Protein AF-A0A1Q9BW61-F1 (afdb_monomer)

Foldseek 3Di:
DDDDPDDDPPDPDDDDDDDDDDDDDDDDDDDDDDPPPDDPPPPPVPPPPDQDADDLVVLVCCLVVVVLVVCPVVLVSNLVSLLQDDLVSLLVVLVSLLSVLSSLLSNCQVPVVCLLSSLLSLLSQVVHVSSLVSVVVDLVSLVSLQPGDLLSLLLSLQSDVSSLVSYDPVSNVCVVVHDPCSHNVNSVVVSVVVNVVVVVVVVVVVVVVVVVVVPVVDDPDDDPDDPLLVLQVQLLVLLLVCPDPVCLVVRVVVSLVSNLSSLVSCQPPQVSVVVCLVSLVSNLVSLLVSCQVPVVCLVSSLSSLLSCCVHPSVVVCLPDPPSLVSLQPHDLCSLLSSCVSDVSSLVSYDPSSNVVD

Solvent-accessible surface area (backbone atoms only — not comparable to full-atom values): 21020 Å² total; per-residue (Å²): 134,86,89,82,93,77,89,86,89,82,89,86,90,84,84,87,87,82,89,78,90,75,90,78,83,86,81,92,82,80,92,72,87,75,82,81,77,81,72,82,83,77,80,74,76,71,76,77,81,77,80,78,78,78,70,66,65,57,56,55,47,29,60,76,67,68,42,53,90,73,42,60,64,61,51,50,53,49,44,54,45,60,69,70,46,52,63,64,66,53,51,76,46,37,91,49,33,60,62,49,54,55,44,54,52,54,37,50,65,74,42,64,90,47,47,70,61,52,47,42,47,51,50,58,48,62,73,23,70,60,41,43,50,44,53,73,70,40,64,66,57,32,58,54,45,48,71,36,58,50,71,59,31,10,36,49,25,54,53,38,75,74,45,41,73,36,37,42,77,72,21,59,72,41,35,87,68,45,54,75,76,56,34,53,68,45,33,50,52,49,52,53,51,49,51,52,54,51,51,52,51,52,51,53,54,54,52,53,55,56,55,47,66,70,44,74,81,72,77,89,87,78,80,87,73,54,69,38,52,54,41,30,49,56,6,50,52,44,33,60,70,49,80,49,74,70,45,40,77,78,40,39,69,60,20,50,51,38,30,40,52,8,51,61,60,37,64,94,42,48,67,60,52,55,76,48,51,90,49,45,68,55,50,53,51,38,50,51,52,47,41,65,75,40,62,87,48,43,66,65,47,37,54,44,51,37,55,41,58,74,35,60,50,28,62,57,53,78,68,30,65,68,59,40,50,54,50,52,70,37,59,49,71,59,34,10,58,43,20,70,60,30,74,72,51,39,72,57,42,48,73,72,18,55,75,70,78

Structure (mmCIF, N/CA/C/O backbone):
data_AF-A0A1Q9BW61-F1
#
_entry.id   AF-A0A1Q9BW61-F1
#
loop_
_atom_site.group_PDB
_atom_site.id
_atom_site.type_symbol
_atom_site.label_atom_id
_atom_site.label_alt_id
_atom_site.label_comp_id
_atom_site.label_asym_id
_atom_site.label_entity_id
_atom_site.label_seq_id
_atom_site.pdbx_PDB_ins_code
_atom_site.Cartn_x
_atom_site.Cartn_y
_atom_site.Cartn_z
_atom_site.occupancy
_atom_site.B_iso_or_equiv
_atom_site.auth_seq_id
_atom_site.auth_comp_id
_atom_site.auth_asym_id
_atom_site.auth_atom_id
_atom_site.pdbx_PDB_model_num
ATOM 1 N N . MET A 1 1 ? -14.651 -49.375 -28.567 1.00 44.41 1 MET A N 1
ATOM 2 C CA . MET A 1 1 ? -13.250 -49.434 -29.024 1.00 44.41 1 MET A CA 1
ATOM 3 C C . MET A 1 1 ? -13.315 -49.267 -30.532 1.00 44.41 1 MET A C 1
ATOM 5 O O . MET A 1 1 ? -13.918 -50.118 -31.167 1.00 44.41 1 MET A O 1
ATOM 9 N N . ILE A 1 2 ? -12.755 -48.161 -31.037 1.00 39.97 2 ILE A N 1
ATOM 10 C CA . ILE A 1 2 ? -12.712 -47.724 -32.447 1.00 39.97 2 ILE A CA 1
ATOM 11 C C . ILE A 1 2 ? -14.030 -47.116 -32.981 1.00 39.97 2 ILE A C 1
ATOM 13 O O . ILE A 1 2 ? -15.114 -47.608 -32.700 1.00 39.97 2 ILE A O 1
ATOM 17 N N . GLU A 1 3 ? -13.851 -46.019 -33.726 1.00 39.88 3 GLU A N 1
ATOM 18 C CA . GLU A 1 3 ? -14.810 -45.169 -34.456 1.00 39.88 3 GLU A CA 1
ATOM 19 C C . GLU A 1 3 ? -15.604 -44.117 -33.668 1.00 39.88 3 GLU A C 1
ATOM 21 O O . GLU A 1 3 ? -16.659 -44.400 -33.120 1.00 39.88 3 GLU A O 1
ATOM 26 N N . LEU A 1 4 ? -15.095 -42.874 -33.660 1.00 31.83 4 LEU A N 1
ATOM 27 C CA . LEU A 1 4 ? -15.824 -41.651 -34.068 1.00 31.83 4 LEU A CA 1
ATOM 28 C C . LEU A 1 4 ? -14.947 -40.401 -33.836 1.00 31.83 4 LEU A C 1
ATOM 30 O O . LEU A 1 4 ? -15.239 -39.527 -33.026 1.00 31.83 4 LEU A O 1
ATOM 34 N N . ILE A 1 5 ? -13.838 -40.322 -34.578 1.00 42.28 5 ILE A N 1
ATOM 35 C CA . ILE A 1 5 ? -13.145 -39.060 -34.876 1.00 42.28 5 ILE A CA 1
ATOM 36 C C . ILE A 1 5 ? -13.564 -38.693 -36.298 1.00 42.28 5 ILE A C 1
ATOM 38 O O . ILE A 1 5 ? -12.943 -39.105 -37.270 1.00 42.28 5 ILE A O 1
ATOM 42 N N . SER A 1 6 ? -14.683 -37.988 -36.419 1.00 41.03 6 SER A N 1
ATOM 43 C CA . SER A 1 6 ? -15.097 -37.273 -37.627 1.00 41.03 6 SER A CA 1
ATOM 44 C C . SER A 1 6 ? -16.265 -36.366 -37.248 1.00 41.03 6 SER A C 1
ATOM 46 O O . SER A 1 6 ? -17.129 -36.792 -36.492 1.00 41.03 6 SER A O 1
ATOM 48 N N . LEU A 1 7 ? -16.284 -35.142 -37.782 1.00 32.34 7 LEU A N 1
ATOM 49 C CA . LEU A 1 7 ? -17.256 -34.056 -37.554 1.00 32.34 7 LEU A CA 1
ATOM 50 C C . LEU A 1 7 ? -16.996 -33.122 -36.363 1.00 32.34 7 LEU A C 1
ATOM 52 O O . LEU A 1 7 ? -17.711 -33.143 -35.366 1.00 32.34 7 LEU A O 1
ATOM 56 N N . ARG A 1 8 ? -16.069 -32.169 -36.548 1.00 33.69 8 ARG A N 1
ATOM 57 C CA . ARG A 1 8 ? -16.334 -30.741 -36.237 1.00 33.69 8 ARG A CA 1
ATOM 58 C C . ARG A 1 8 ? -15.327 -29.762 -36.859 1.00 33.69 8 ARG A C 1
ATOM 60 O O . ARG A 1 8 ? -14.987 -28.742 -36.276 1.00 33.69 8 ARG A O 1
ATOM 67 N N . ALA A 1 9 ? -14.905 -30.041 -38.092 1.00 37.44 9 ALA A N 1
ATOM 68 C CA . ALA A 1 9 ? -14.172 -29.105 -38.945 1.00 37.44 9 ALA A CA 1
ATOM 69 C C . ALA A 1 9 ? -15.069 -28.643 -40.108 1.00 37.44 9 ALA A C 1
ATOM 71 O O . ALA A 1 9 ? -14.796 -28.928 -41.268 1.00 37.44 9 ALA A O 1
ATOM 72 N N . THR A 1 10 ? -16.199 -27.995 -39.806 1.00 37.50 10 THR A N 1
ATOM 73 C CA . THR A 1 10 ? -17.062 -27.354 -40.820 1.00 37.50 10 THR A CA 1
ATOM 74 C C . THR A 1 10 ? -17.944 -26.284 -40.171 1.00 37.50 10 THR A C 1
ATOM 76 O O . THR A 1 10 ? -19.152 -26.452 -40.053 1.00 37.50 10 THR A O 1
ATOM 79 N N . LEU A 1 11 ? -17.350 -25.187 -39.690 1.00 34.03 11 LEU A N 1
ATOM 80 C CA . LEU A 1 11 ? -18.125 -23.981 -39.357 1.00 34.03 11 LEU A CA 1
ATOM 81 C C . LEU A 1 11 ? -17.281 -22.699 -39.409 1.00 34.03 11 LEU A C 1
ATOM 83 O O . LEU A 1 11 ? -17.314 -21.863 -38.517 1.00 34.03 11 LEU A O 1
ATOM 87 N N . LEU A 1 12 ? -16.513 -22.552 -40.490 1.00 33.84 12 LEU A N 1
ATOM 88 C CA . LEU A 1 12 ? -15.852 -21.307 -40.882 1.00 33.84 12 LEU A CA 1
ATOM 89 C C . LEU A 1 12 ? -15.923 -21.204 -42.408 1.00 33.84 12 LEU A C 1
ATOM 91 O O . LEU A 1 12 ? -15.107 -21.820 -43.088 1.00 33.84 12 LEU A O 1
ATOM 95 N N . ARG A 1 13 ? -16.942 -20.491 -42.916 1.00 36.22 13 ARG A N 1
ATOM 96 C CA . ARG A 1 13 ? -17.064 -19.849 -44.250 1.00 36.22 13 ARG A CA 1
ATOM 97 C C . ARG A 1 13 ? -18.527 -19.797 -44.698 1.00 36.22 13 ARG A C 1
ATOM 99 O O . ARG A 1 13 ? -18.923 -20.575 -45.551 1.00 36.22 13 ARG A O 1
ATOM 106 N N . VAL A 1 14 ? -19.302 -18.847 -44.183 1.00 33.69 14 VAL A N 1
ATOM 107 C CA . VAL A 1 14 ? -20.435 -18.240 -44.904 1.00 33.69 14 VAL A CA 1
ATOM 108 C C . VAL A 1 14 ? -20.603 -16.818 -44.350 1.00 33.69 14 VAL A C 1
ATOM 110 O O . VAL A 1 14 ? -20.510 -16.633 -43.144 1.00 33.69 14 VAL A O 1
ATOM 113 N N . GLN A 1 15 ? -20.844 -15.851 -45.243 1.00 33.88 15 GLN A N 1
ATOM 114 C CA . GLN A 1 15 ? -21.152 -14.426 -45.011 1.00 33.88 15 GLN A CA 1
ATOM 115 C C . GLN A 1 15 ? -19.977 -13.443 -44.844 1.00 33.88 15 GLN A C 1
ATOM 117 O O . GLN A 1 15 ? -19.849 -12.726 -43.859 1.00 33.88 15 GLN A O 1
ATOM 122 N N . LEU A 1 16 ? -19.210 -13.300 -45.929 1.00 37.22 16 LEU A N 1
ATOM 123 C CA . LEU A 1 16 ? -18.892 -11.970 -46.462 1.00 37.22 16 LEU A CA 1
ATOM 124 C C . LEU A 1 16 ? -20.041 -11.545 -47.386 1.00 37.22 16 LEU A C 1
ATOM 126 O O . LEU A 1 16 ? -20.460 -12.335 -48.231 1.00 37.22 16 LEU A O 1
ATOM 130 N N . GLY A 1 17 ? -20.522 -10.310 -47.245 1.00 32.19 17 GLY A N 1
ATOM 131 C CA . GLY A 1 17 ? -21.400 -9.693 -48.239 1.00 32.19 17 GLY A CA 1
ATOM 132 C C . GLY A 1 17 ? -22.402 -8.698 -47.667 1.00 32.19 17 GLY A C 1
ATOM 133 O O . GLY A 1 17 ? -23.576 -9.029 -47.541 1.00 32.19 17 GLY A O 1
ATOM 134 N N . ARG A 1 18 ? -21.967 -7.464 -47.389 1.00 38.56 18 ARG A N 1
ATOM 135 C CA . ARG A 1 18 ? -22.820 -6.283 -47.593 1.00 38.56 18 ARG A CA 1
ATOM 136 C C . ARG A 1 18 ? -21.986 -5.016 -47.745 1.00 38.56 18 ARG A C 1
ATOM 138 O O . ARG A 1 18 ? -21.588 -4.363 -46.790 1.00 38.56 18 ARG A O 1
ATOM 145 N N . GLN A 1 19 ? -21.733 -4.743 -49.014 1.00 36.75 19 GLN A N 1
ATOM 146 C CA . GLN A 1 19 ? -21.444 -3.454 -49.610 1.00 36.75 19 GLN A CA 1
ATOM 147 C C . GLN A 1 19 ? -22.640 -2.517 -49.365 1.00 36.75 19 GLN A C 1
ATOM 149 O O . GLN A 1 19 ? -23.777 -2.899 -49.645 1.00 36.75 19 GLN A O 1
ATOM 154 N N . VAL A 1 20 ? -22.391 -1.317 -48.842 1.00 51.31 20 VAL A N 1
ATOM 155 C CA . VAL A 1 20 ? -23.325 -0.189 -48.929 1.00 51.31 20 VAL A CA 1
ATOM 156 C C . VAL A 1 20 ? -22.512 1.038 -49.311 1.00 51.31 20 VAL A C 1
ATOM 158 O O . VAL A 1 20 ? -21.901 1.689 -48.469 1.00 51.31 20 VAL A O 1
ATOM 161 N N . ASP A 1 21 ? -22.515 1.315 -50.609 1.00 41.59 21 ASP A N 1
ATOM 162 C CA . ASP A 1 21 ? -22.329 2.654 -51.143 1.00 41.59 21 ASP A CA 1
ATOM 163 C C . ASP A 1 21 ? -23.568 3.490 -50.814 1.00 41.59 21 ASP A C 1
ATOM 165 O O . ASP A 1 21 ? -24.700 3.075 -51.073 1.00 41.59 21 ASP A O 1
ATOM 169 N N . SER A 1 22 ? -23.366 4.687 -50.269 1.00 47.25 22 SER A N 1
ATOM 170 C CA . SER A 1 22 ? -24.336 5.780 -50.353 1.00 47.25 22 SER A CA 1
ATOM 171 C C . SER A 1 22 ? -23.618 7.112 -50.181 1.00 47.25 22 SER A C 1
ATOM 173 O O . SER A 1 22 ? -23.390 7.615 -49.085 1.00 47.25 22 SER A O 1
ATOM 175 N N . THR A 1 23 ? -23.280 7.681 -51.331 1.00 44.16 23 THR A N 1
ATOM 176 C CA . THR A 1 23 ? -23.259 9.120 -51.577 1.00 44.16 23 THR A CA 1
ATOM 177 C C . THR A 1 23 ? -24.538 9.773 -51.045 1.00 44.16 23 THR A C 1
ATOM 179 O O . THR A 1 23 ? -25.621 9.300 -51.385 1.00 44.16 23 THR A O 1
ATOM 182 N N . ASN A 1 24 ? -24.436 10.879 -50.298 1.00 43.59 24 ASN A N 1
ATOM 183 C CA . ASN A 1 24 ? -25.178 12.107 -50.617 1.00 43.59 24 ASN A CA 1
ATOM 184 C C . ASN A 1 24 ? -24.894 13.285 -49.662 1.00 43.59 24 ASN A C 1
ATOM 186 O O . ASN A 1 24 ? -25.176 13.229 -48.473 1.00 43.59 24 ASN A O 1
ATOM 190 N N . ILE A 1 25 ? -24.427 14.369 -50.290 1.00 44.00 25 ILE A N 1
ATOM 191 C CA . ILE A 1 25 ? -24.993 15.730 -50.257 1.00 44.00 25 ILE A CA 1
ATOM 192 C C . ILE A 1 25 ? -24.944 16.494 -48.921 1.00 44.00 25 ILE A C 1
ATOM 194 O O . ILE A 1 25 ? -25.745 16.307 -48.011 1.00 44.00 25 ILE A O 1
ATOM 198 N N . CYS A 1 26 ? -24.050 17.487 -48.906 1.00 44.22 26 CYS A N 1
ATOM 199 C CA . CYS A 1 26 ? -24.068 18.648 -48.022 1.00 44.22 26 CYS A CA 1
ATOM 200 C C . CYS A 1 26 ? -25.339 19.497 -48.201 1.00 44.22 26 CYS A C 1
ATOM 202 O O . CYS A 1 26 ? -25.725 19.770 -49.339 1.00 44.22 26 CYS A O 1
ATOM 204 N N . PRO A 1 27 ? -25.843 20.111 -47.120 1.00 55.22 27 PRO A N 1
ATOM 205 C CA . PRO A 1 27 ? -26.459 21.421 -47.189 1.00 55.22 27 PRO A CA 1
ATOM 206 C C . PRO A 1 27 ? -25.540 22.462 -46.544 1.00 55.22 27 PRO A C 1
ATOM 208 O O . PRO A 1 27 ? -25.259 22.456 -45.347 1.00 55.22 27 PRO A O 1
ATOM 211 N N . VAL A 1 28 ? -25.094 23.384 -47.390 1.00 52.38 28 VAL A N 1
ATOM 212 C CA . VAL A 1 28 ? -24.642 24.723 -47.021 1.00 52.38 28 VAL A CA 1
ATOM 213 C C . VAL A 1 28 ? -25.808 25.429 -46.332 1.00 52.38 28 VAL A C 1
ATOM 215 O O . VAL A 1 28 ? -26.855 25.538 -46.952 1.00 52.38 28 VAL A O 1
ATOM 218 N N . HIS A 1 29 ? -25.641 25.916 -45.097 1.00 42.38 29 HIS A N 1
ATOM 219 C CA . HIS A 1 29 ? -26.203 27.198 -44.653 1.00 42.38 29 HIS A CA 1
ATOM 220 C C . HIS A 1 29 ? -25.736 27.609 -43.248 1.00 42.38 29 HIS A C 1
ATOM 222 O O . HIS A 1 29 ? -25.701 26.822 -42.309 1.00 42.38 29 HIS A O 1
ATOM 228 N N . SER A 1 30 ? -25.537 28.924 -43.135 1.00 48.12 30 SER A N 1
ATOM 229 C CA . SER A 1 30 ? -25.598 29.753 -41.929 1.00 48.12 30 SER A CA 1
ATOM 230 C C . SER A 1 30 ? -24.303 29.960 -41.143 1.00 48.12 30 SER A C 1
ATOM 232 O O . SER A 1 30 ? -24.086 29.422 -40.060 1.00 48.12 30 SER A O 1
ATOM 234 N N . ALA A 1 31 ? -23.513 30.904 -41.658 1.00 51.56 31 ALA A N 1
ATOM 235 C CA . ALA A 1 31 ? -22.551 31.686 -40.901 1.00 51.56 31 ALA A CA 1
ATOM 236 C C . ALA A 1 31 ? -23.209 32.314 -39.657 1.00 51.56 31 ALA A C 1
ATOM 238 O O . ALA A 1 31 ? -24.045 33.212 -39.760 1.00 51.56 31 ALA A O 1
ATOM 239 N N . ARG A 1 32 ? -22.800 31.861 -38.470 1.00 45.12 32 ARG A N 1
ATOM 240 C CA . ARG A 1 32 ? -22.874 32.653 -37.241 1.00 45.12 32 ARG A CA 1
ATOM 241 C C . ARG A 1 32 ? -21.450 32.974 -36.821 1.00 45.12 32 ARG A C 1
ATOM 243 O O . ARG A 1 32 ? -20.653 32.089 -36.540 1.00 45.12 32 ARG A O 1
ATOM 250 N N . SER A 1 33 ? -21.161 34.268 -36.845 1.00 50.53 33 SER A N 1
ATOM 251 C CA . SER A 1 33 ? -19.950 34.900 -36.342 1.00 50.53 33 SER A CA 1
ATOM 252 C C . SER A 1 33 ? -19.773 34.576 -34.856 1.00 50.53 33 SER A C 1
ATOM 254 O O . SER A 1 33 ? -20.336 35.259 -34.002 1.00 50.53 33 SER A O 1
ATOM 256 N N . CYS A 1 34 ? -19.002 33.537 -34.543 1.00 42.31 34 CYS A N 1
ATOM 257 C CA . CYS A 1 34 ? -18.442 33.343 -33.212 1.00 42.31 34 CYS A CA 1
ATOM 258 C C . CYS A 1 34 ? -17.259 34.301 -33.065 1.00 42.31 34 CYS A C 1
ATOM 260 O O . CYS A 1 34 ? -16.249 34.166 -33.750 1.00 42.31 34 CYS A O 1
ATOM 262 N N . GLN A 1 35 ? -17.415 35.299 -32.198 1.00 45.72 35 GLN A N 1
ATOM 263 C CA . GLN A 1 35 ? -16.318 36.147 -31.754 1.00 45.72 35 GLN A CA 1
ATOM 264 C C . GLN A 1 35 ? -15.277 35.262 -31.064 1.00 45.72 35 GLN A C 1
ATOM 266 O O . GLN A 1 35 ? -15.552 34.654 -30.031 1.00 45.72 35 GLN A O 1
ATOM 271 N N . CYS A 1 36 ? -14.095 35.167 -31.670 1.00 39.91 36 CYS A N 1
ATOM 272 C CA . CYS A 1 36 ? -12.925 34.545 -31.076 1.00 39.91 36 CYS A CA 1
ATOM 273 C C . CYS A 1 36 ? -12.515 35.382 -29.862 1.00 39.91 36 CYS A C 1
ATOM 275 O O . CYS A 1 36 ? -11.941 36.459 -30.009 1.00 39.91 36 CYS A O 1
ATOM 277 N N . VAL A 1 37 ? -12.849 34.909 -28.664 1.00 50.03 37 VAL A N 1
ATOM 278 C CA . VAL A 1 37 ? -12.261 35.431 -27.432 1.00 50.03 37 VAL A CA 1
ATOM 279 C C . VAL A 1 37 ? -10.845 34.871 -27.381 1.00 50.03 37 VAL A C 1
ATOM 281 O O . VAL A 1 37 ? -10.651 33.676 -27.168 1.00 50.03 37 VAL A O 1
ATOM 284 N N . SER A 1 38 ? -9.864 35.717 -27.675 1.00 48.53 38 SER A N 1
ATOM 285 C CA . SER A 1 38 ? -8.444 35.398 -27.565 1.00 48.53 38 SER A CA 1
ATOM 286 C C . SER A 1 38 ? -8.127 35.104 -26.099 1.00 48.53 38 SER A C 1
ATOM 288 O O . SER A 1 38 ? -8.006 36.026 -25.293 1.00 48.53 38 SER A O 1
ATOM 290 N N . PHE A 1 39 ? -8.038 33.826 -25.733 1.00 46.38 39 PHE A N 1
ATOM 291 C CA . PHE A 1 39 ? -7.483 33.437 -24.443 1.00 46.38 39 PHE A CA 1
ATOM 292 C C . PHE A 1 39 ? -5.980 33.751 -24.449 1.00 46.38 39 PHE A C 1
ATOM 294 O O . PHE A 1 39 ? -5.306 33.433 -25.431 1.00 46.38 39 PHE A O 1
ATOM 301 N N . PRO A 1 40 ? -5.439 34.401 -23.406 1.00 55.28 40 PRO A N 1
ATOM 302 C CA . PRO A 1 40 ? -4.007 34.621 -23.308 1.00 55.28 40 PRO A CA 1
ATOM 303 C C . PRO A 1 40 ? -3.301 33.266 -23.184 1.00 55.28 40 PRO A C 1
ATOM 305 O O . PRO A 1 40 ? -3.516 32.536 -22.216 1.00 55.28 40 PRO A O 1
ATOM 308 N N . ASP A 1 41 ? -2.461 32.944 -24.171 1.00 46.19 41 ASP A N 1
ATOM 309 C CA . ASP A 1 41 ? -1.508 31.833 -24.135 1.00 46.19 41 ASP A CA 1
ATOM 310 C C . ASP A 1 41 ? -0.513 32.067 -22.990 1.00 46.19 41 ASP A C 1
ATOM 312 O O . ASP A 1 41 ? 0.584 32.604 -23.173 1.00 46.19 41 ASP A O 1
ATOM 316 N N . ALA A 1 42 ? -0.902 31.681 -21.777 1.00 51.09 42 ALA A N 1
ATOM 317 C CA . ALA A 1 42 ? -0.011 31.617 -20.636 1.00 51.09 42 ALA A CA 1
ATOM 318 C C . ALA A 1 42 ? 0.952 30.443 -20.855 1.00 51.09 42 ALA A C 1
ATOM 320 O O . ALA A 1 42 ? 0.728 29.334 -20.371 1.00 51.09 42 ALA A O 1
ATOM 321 N N . LYS A 1 43 ? 2.020 30.694 -21.624 1.00 52.94 43 LYS A N 1
ATOM 322 C CA . LYS A 1 43 ? 3.170 29.803 -21.819 1.00 52.94 43 LYS A CA 1
ATOM 323 C C . LYS A 1 43 ? 3.898 29.595 -20.488 1.00 52.94 43 LYS A C 1
ATOM 325 O O . LYS A 1 43 ? 4.984 30.122 -20.273 1.00 52.94 43 LYS A O 1
ATOM 330 N N . HIS A 1 44 ? 3.305 28.808 -19.598 1.00 48.78 44 HIS A N 1
ATOM 331 C CA . HIS A 1 44 ? 4.027 28.191 -18.498 1.00 48.78 44 HIS A CA 1
ATOM 332 C C . HIS A 1 44 ? 4.896 27.110 -19.129 1.00 48.78 44 HIS A C 1
ATOM 334 O O . HIS A 1 44 ? 4.458 25.984 -19.364 1.00 48.78 44 HIS A O 1
ATOM 340 N N . SER A 1 45 ? 6.117 27.498 -19.496 1.00 55.38 45 SER A N 1
ATOM 341 C CA . SER A 1 45 ? 7.179 26.569 -19.856 1.00 55.38 45 SER A CA 1
ATOM 342 C C . SER A 1 45 ? 7.481 25.734 -18.616 1.00 55.38 45 SER A C 1
ATOM 344 O O . SER A 1 45 ? 8.347 26.104 -17.828 1.00 55.38 45 SER A O 1
ATOM 346 N N . LYS A 1 46 ? 6.724 24.646 -18.410 1.00 63.34 46 LYS A N 1
ATOM 347 C CA . LYS A 1 46 ? 7.018 23.633 -17.395 1.00 63.34 46 LYS A CA 1
ATOM 348 C C . LYS A 1 46 ? 8.454 23.187 -17.638 1.00 63.34 46 LYS A C 1
ATOM 350 O O . LYS A 1 46 ? 8.732 22.571 -18.667 1.00 63.34 46 LYS A O 1
ATOM 355 N N . GLN A 1 47 ? 9.368 23.572 -16.750 1.00 60.78 47 GLN A N 1
ATOM 356 C CA . GLN A 1 47 ? 10.711 23.014 -16.747 1.00 60.78 47 GLN A CA 1
ATOM 357 C C . GLN A 1 47 ? 10.539 21.498 -16.676 1.00 60.78 47 GLN A C 1
ATOM 359 O O . GLN A 1 47 ? 9.862 20.990 -15.784 1.00 60.78 47 GLN A O 1
ATOM 364 N N . ALA A 1 48 ? 11.043 20.793 -17.688 1.00 68.50 48 ALA A N 1
ATOM 365 C CA . ALA A 1 48 ? 10.974 19.346 -17.723 1.00 68.50 48 ALA A CA 1
ATOM 366 C C . ALA A 1 48 ? 11.782 18.831 -16.530 1.00 68.50 48 ALA A C 1
ATOM 368 O O . ALA A 1 48 ? 13.003 18.980 -16.495 1.00 68.50 48 ALA A O 1
ATOM 369 N N . HIS A 1 49 ? 11.085 18.308 -15.524 1.00 74.25 49 HIS A N 1
ATOM 370 C CA . HIS A 1 49 ? 11.713 17.702 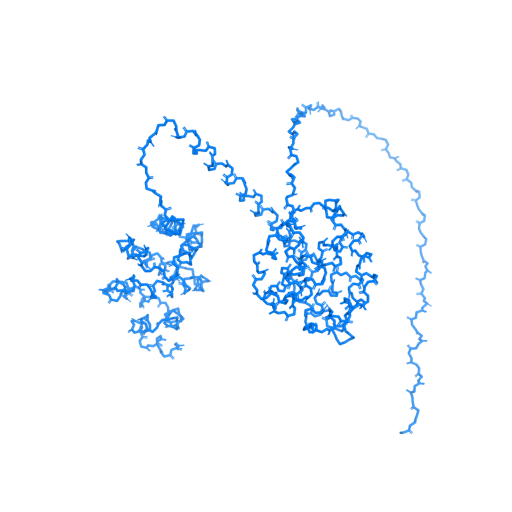-14.365 1.00 74.25 49 HIS A CA 1
ATOM 371 C C . HIS A 1 49 ? 12.500 16.478 -14.844 1.00 74.25 49 HIS A C 1
ATOM 373 O O . HIS A 1 49 ? 11.911 15.476 -15.248 1.00 74.25 49 HIS A O 1
ATOM 379 N N . MET A 1 50 ? 13.829 16.584 -14.853 1.00 83.50 50 MET A N 1
ATOM 380 C CA . MET A 1 50 ? 14.708 15.528 -15.344 1.00 83.50 50 MET A CA 1
ATOM 381 C C . MET A 1 50 ? 14.662 14.339 -14.380 1.00 83.50 50 MET A C 1
ATOM 383 O O . MET A 1 50 ? 14.990 14.471 -13.201 1.00 83.50 50 MET A O 1
ATOM 387 N N . VAL A 1 51 ? 14.240 13.177 -14.875 1.00 89.31 51 VAL A N 1
ATOM 388 C CA . VAL A 1 51 ? 14.199 11.932 -14.097 1.00 89.31 51 VAL A CA 1
ATOM 389 C C . VAL A 1 51 ? 15.624 11.526 -13.707 1.00 89.31 51 VAL A C 1
ATOM 391 O O . VAL A 1 51 ? 16.489 11.343 -14.564 1.00 89.31 51 VAL A O 1
ATOM 394 N N . VAL A 1 52 ? 15.879 11.367 -12.407 1.00 93.12 52 VAL A N 1
ATOM 395 C CA . VAL A 1 52 ? 17.177 10.905 -11.895 1.00 93.12 52 VAL A CA 1
ATOM 396 C C . VAL A 1 52 ? 17.161 9.381 -11.808 1.00 93.12 52 VAL A C 1
ATOM 398 O O . VAL A 1 52 ? 16.552 8.804 -10.907 1.00 93.12 52 VAL A O 1
ATOM 401 N N . TRP A 1 53 ? 17.826 8.721 -12.754 1.00 94.31 53 TRP A N 1
ATOM 402 C CA . TRP A 1 53 ? 17.922 7.260 -12.792 1.00 94.31 53 TRP A CA 1
ATOM 403 C C . TRP A 1 53 ? 18.843 6.707 -11.688 1.00 94.31 53 TRP A C 1
ATOM 405 O O . TRP A 1 53 ? 19.838 7.346 -11.332 1.00 94.31 53 TRP A O 1
ATOM 415 N N . PRO A 1 54 ? 18.538 5.518 -11.133 1.00 93.56 54 PRO A N 1
ATOM 416 C CA . PRO A 1 54 ? 19.382 4.885 -10.131 1.00 93.56 54 PRO A CA 1
ATOM 417 C C . PRO A 1 54 ? 20.711 4.420 -10.739 1.00 93.56 54 PRO A C 1
ATOM 419 O O . PRO A 1 54 ? 20.832 4.206 -11.944 1.00 93.56 54 PRO A O 1
ATOM 422 N N . LYS A 1 55 ? 21.711 4.209 -9.879 1.00 95.88 55 LYS A N 1
ATOM 423 C CA . LYS A 1 55 ? 23.012 3.664 -10.287 1.00 95.88 55 LYS A CA 1
ATOM 424 C C . LYS A 1 55 ? 22.860 2.202 -10.710 1.00 95.88 55 LYS A C 1
ATOM 426 O O . LYS A 1 55 ? 22.498 1.357 -9.890 1.00 95.88 55 LYS A O 1
ATOM 431 N N . TRP A 1 56 ? 23.132 1.904 -11.977 1.00 96.75 56 TRP A N 1
ATOM 432 C CA . TRP A 1 56 ? 22.920 0.576 -12.561 1.00 96.75 56 TRP A CA 1
ATOM 433 C C . TRP A 1 56 ? 23.804 -0.507 -11.929 1.00 96.75 56 TRP A C 1
ATOM 435 O O . TRP A 1 56 ? 23.374 -1.654 -11.800 1.00 96.75 56 TRP A O 1
ATOM 445 N N . GLU A 1 57 ? 24.985 -0.124 -11.438 1.00 97.56 57 GLU A N 1
ATOM 446 C CA . GLU A 1 57 ? 25.949 -1.010 -10.778 1.00 97.56 57 GLU A CA 1
ATOM 447 C C . GLU A 1 57 ? 25.362 -1.678 -9.527 1.00 97.56 57 GLU A C 1
ATOM 449 O O . GLU A 1 57 ? 25.751 -2.791 -9.175 1.00 97.56 57 GLU A O 1
ATOM 454 N N . VAL A 1 58 ? 24.390 -1.031 -8.871 1.00 96.75 58 VAL A N 1
ATOM 455 C CA . VAL A 1 58 ? 23.712 -1.584 -7.691 1.00 96.75 58 VAL A CA 1
ATOM 456 C C . VAL A 1 58 ? 22.939 -2.850 -8.062 1.00 96.75 58 VAL A C 1
ATOM 458 O O . VAL A 1 58 ? 23.034 -3.857 -7.362 1.00 96.75 58 VAL A O 1
ATOM 461 N N . TYR A 1 59 ? 22.236 -2.857 -9.198 1.00 97.44 59 TYR A N 1
ATOM 462 C CA . TYR A 1 59 ? 21.461 -4.019 -9.649 1.00 97.44 59 TYR A CA 1
ATOM 463 C C . TYR A 1 59 ? 22.363 -5.153 -10.134 1.00 97.44 59 TYR A C 1
ATOM 465 O O . TYR A 1 59 ? 22.086 -6.324 -9.860 1.00 97.44 59 TYR A O 1
ATOM 473 N N . GLU A 1 60 ? 23.462 -4.814 -10.809 1.00 97.62 60 GLU A N 1
ATOM 474 C CA . GLU A 1 60 ? 24.483 -5.782 -11.214 1.00 97.62 60 GLU A CA 1
ATOM 475 C C . GLU A 1 60 ? 25.122 -6.450 -9.995 1.00 97.62 60 GLU A C 1
ATOM 477 O O . GLU A 1 60 ? 25.221 -7.678 -9.940 1.00 97.62 60 GLU A O 1
ATOM 482 N N . GLU A 1 61 ? 25.490 -5.666 -8.977 1.00 97.12 61 GLU A N 1
ATOM 483 C CA . GLU A 1 61 ? 26.028 -6.186 -7.723 1.00 97.12 61 GLU A CA 1
ATOM 484 C C . GLU A 1 61 ? 24.997 -7.053 -6.988 1.00 97.12 61 GLU A C 1
ATOM 486 O O . GLU A 1 61 ? 25.336 -8.138 -6.501 1.00 97.12 61 GLU A O 1
ATOM 491 N N . CYS A 1 62 ? 23.737 -6.612 -6.926 1.00 97.12 62 CYS A N 1
ATOM 492 C CA . CYS A 1 62 ? 22.645 -7.368 -6.321 1.00 97.12 62 CYS A CA 1
ATOM 493 C C . CYS A 1 62 ? 22.468 -8.739 -6.976 1.00 97.12 62 CYS A C 1
ATOM 495 O O . CYS A 1 62 ? 22.320 -9.733 -6.263 1.00 97.12 62 CYS A O 1
ATOM 497 N N . LEU A 1 63 ? 22.525 -8.805 -8.307 1.00 97.25 63 LEU A N 1
ATOM 498 C CA . LEU A 1 63 ? 22.455 -10.056 -9.061 1.00 97.25 63 LEU A CA 1
ATOM 499 C C . LEU A 1 63 ? 23.699 -10.924 -8.851 1.00 97.25 63 LEU A C 1
ATOM 501 O O . LEU A 1 63 ? 23.573 -12.119 -8.592 1.00 97.25 63 LEU A O 1
ATOM 505 N N . ALA A 1 64 ? 24.893 -10.334 -8.922 1.00 97.75 64 ALA A N 1
ATOM 506 C CA . ALA A 1 64 ? 26.152 -11.060 -8.780 1.00 97.75 64 ALA A CA 1
ATOM 507 C C . ALA A 1 64 ? 26.329 -11.672 -7.380 1.00 97.75 64 ALA A C 1
ATOM 509 O O . ALA A 1 64 ? 26.894 -12.756 -7.244 1.00 97.75 64 ALA A O 1
ATOM 510 N N . LYS A 1 65 ? 25.848 -10.985 -6.337 1.00 97.31 65 LYS A N 1
ATOM 511 C CA . LYS A 1 65 ? 25.966 -11.409 -4.931 1.00 97.31 65 LYS A CA 1
ATOM 512 C C . LYS A 1 65 ? 24.703 -12.084 -4.378 1.00 97.31 65 LYS A C 1
ATOM 514 O O . LYS A 1 65 ? 24.660 -12.346 -3.179 1.00 97.31 65 LYS A O 1
ATOM 519 N N . ASP A 1 66 ? 23.680 -12.315 -5.207 1.00 96.00 66 ASP A N 1
ATOM 520 C CA . ASP A 1 66 ? 22.346 -12.808 -4.810 1.00 96.00 66 ASP A CA 1
ATOM 521 C C . ASP A 1 66 ? 21.729 -12.027 -3.622 1.00 96.00 66 ASP A C 1
ATOM 523 O O . ASP A 1 66 ? 21.049 -12.567 -2.749 1.00 96.00 66 ASP A O 1
ATOM 527 N N . ARG A 1 67 ? 21.954 -10.705 -3.570 1.00 96.44 67 ARG A N 1
ATOM 528 C CA . ARG A 1 67 ? 21.457 -9.802 -2.505 1.00 96.44 67 ARG A CA 1
ATOM 529 C C . ARG A 1 67 ? 20.037 -9.295 -2.768 1.00 96.44 67 ARG A C 1
ATOM 531 O O . ARG A 1 67 ? 19.658 -8.195 -2.374 1.00 96.44 67 ARG A O 1
ATOM 538 N N . ILE A 1 68 ? 19.220 -10.109 -3.424 1.00 96.31 68 ILE A N 1
ATOM 539 C CA . ILE A 1 68 ? 17.870 -9.731 -3.857 1.00 96.31 68 ILE A CA 1
ATOM 540 C C . ILE A 1 68 ? 16.933 -9.478 -2.665 1.00 96.31 68 ILE A C 1
ATOM 542 O O . ILE A 1 68 ? 16.057 -8.619 -2.718 1.00 96.31 68 ILE A O 1
ATOM 546 N N . MET A 1 69 ? 17.131 -10.183 -1.547 1.00 92.88 69 MET A N 1
ATOM 547 C CA . MET A 1 69 ? 16.267 -10.056 -0.367 1.00 92.88 69 MET A CA 1
ATOM 548 C C . MET A 1 69 ? 16.370 -8.699 0.347 1.00 92.88 69 MET A C 1
ATOM 550 O O . MET A 1 69 ? 15.426 -8.334 1.057 1.00 92.88 69 MET A O 1
ATOM 554 N N . SER A 1 70 ? 17.473 -7.969 0.161 1.00 92.25 70 SER A N 1
ATOM 555 C CA . SER A 1 70 ? 17.715 -6.644 0.746 1.00 92.25 70 SER A CA 1
ATOM 556 C C . SER A 1 70 ? 17.435 -5.484 -0.214 1.00 92.25 70 SER A C 1
ATOM 558 O O . SER A 1 70 ? 17.365 -4.349 0.240 1.00 92.25 70 SER A O 1
ATOM 560 N N . ALA A 1 71 ? 17.214 -5.748 -1.504 1.00 95.50 71 ALA A N 1
ATOM 561 C CA . ALA A 1 71 ? 17.062 -4.729 -2.548 1.00 95.50 71 ALA A CA 1
ATOM 562 C C . ALA A 1 71 ? 15.652 -4.098 -2.610 1.00 95.50 71 ALA A C 1
ATOM 564 O O . ALA A 1 71 ? 15.151 -3.770 -3.684 1.00 95.50 71 ALA A O 1
ATOM 565 N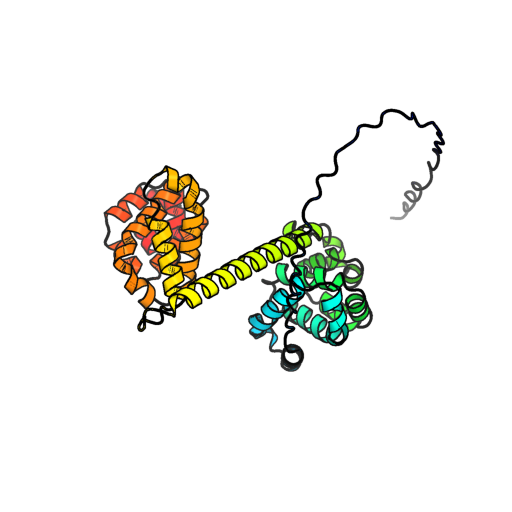 N . ASN A 1 72 ? 14.952 -3.988 -1.471 1.00 93.56 72 ASN A N 1
ATOM 566 C CA . ASN A 1 72 ? 13.591 -3.437 -1.455 1.00 93.56 72 ASN A CA 1
ATOM 567 C C . ASN A 1 72 ? 13.605 -1.933 -1.772 1.00 93.56 72 ASN A C 1
ATOM 569 O O . ASN A 1 72 ? 12.748 -1.479 -2.522 1.00 93.56 72 ASN A O 1
ATOM 573 N N . GLY A 1 73 ? 14.559 -1.187 -1.197 1.00 92.06 73 GLY A N 1
ATOM 574 C CA . GLY A 1 73 ? 14.724 0.248 -1.451 1.00 92.06 73 GLY A CA 1
ATOM 575 C C . GLY A 1 73 ? 15.042 0.507 -2.919 1.00 92.06 73 GLY A C 1
ATOM 576 O O . GLY A 1 73 ? 14.285 1.199 -3.587 1.00 92.06 73 GLY A O 1
ATOM 577 N N . ASP A 1 74 ? 16.050 -0.193 -3.447 1.00 95.56 74 ASP A N 1
ATOM 578 C CA . ASP A 1 74 ? 16.464 -0.076 -4.851 1.00 95.56 74 ASP A CA 1
ATOM 579 C C . ASP A 1 74 ? 15.308 -0.380 -5.819 1.00 95.56 74 ASP A C 1
ATOM 581 O O . ASP A 1 74 ? 15.072 0.354 -6.777 1.00 95.56 74 ASP A O 1
ATOM 585 N N . PHE A 1 75 ? 14.518 -1.428 -5.548 1.00 97.38 75 PHE A N 1
ATOM 586 C CA . PHE A 1 75 ? 13.333 -1.726 -6.354 1.00 97.38 75 PHE A CA 1
ATOM 587 C C . PHE A 1 75 ? 12.283 -0.608 -6.295 1.00 97.38 75 PHE A C 1
ATOM 589 O O . PHE A 1 75 ? 11.707 -0.277 -7.330 1.00 97.38 75 PHE A O 1
ATOM 596 N N . GLN A 1 76 ? 12.007 -0.034 -5.118 1.00 95.62 76 GLN A N 1
ATOM 597 C CA . GLN A 1 76 ? 11.033 1.056 -4.989 1.00 95.62 76 GLN A CA 1
ATOM 598 C C . GLN A 1 76 ? 11.502 2.321 -5.706 1.00 95.62 76 GLN A C 1
ATOM 600 O O . GLN A 1 76 ? 10.704 2.945 -6.406 1.00 95.62 76 GLN A O 1
ATOM 605 N N . ASP A 1 77 ? 12.789 2.645 -5.600 1.00 94.00 77 ASP A N 1
ATOM 606 C CA . ASP A 1 77 ? 13.387 3.778 -6.297 1.00 94.00 77 ASP A CA 1
ATOM 607 C C . ASP A 1 77 ? 13.278 3.586 -7.810 1.00 94.00 77 ASP A C 1
ATOM 609 O O . ASP A 1 77 ? 12.743 4.448 -8.508 1.00 94.00 77 ASP A O 1
ATOM 613 N N . PHE A 1 78 ? 13.670 2.415 -8.326 1.00 97.62 78 PHE A N 1
ATOM 614 C CA . PHE A 1 78 ? 13.508 2.092 -9.743 1.00 97.62 78 PHE A CA 1
ATOM 615 C C . PHE A 1 78 ? 12.049 2.161 -10.196 1.00 97.62 78 PHE A C 1
ATOM 617 O O . PHE A 1 78 ? 11.755 2.769 -11.226 1.00 97.62 78 PHE A O 1
ATOM 624 N N . LYS A 1 79 ? 11.125 1.576 -9.421 1.00 97.19 79 LYS A N 1
ATOM 625 C CA . LYS A 1 79 ? 9.685 1.613 -9.705 1.00 97.19 79 LYS A CA 1
ATOM 626 C C . LYS A 1 79 ? 9.216 3.057 -9.857 1.00 97.19 79 LYS A C 1
ATOM 628 O O . LYS A 1 79 ? 8.613 3.389 -10.874 1.00 97.19 79 LYS A O 1
ATOM 633 N N . LYS A 1 80 ? 9.528 3.914 -8.879 1.00 94.81 80 LYS A N 1
ATOM 634 C CA . LYS A 1 80 ? 9.156 5.335 -8.880 1.00 94.81 80 LYS A CA 1
ATOM 635 C C . LYS A 1 80 ? 9.656 6.027 -10.151 1.00 94.81 80 LYS A C 1
ATOM 637 O O . LYS A 1 80 ? 8.862 6.670 -10.835 1.00 94.81 80 LYS A O 1
ATOM 642 N N . GLN A 1 81 ? 10.925 5.828 -10.523 1.00 95.94 81 GLN A N 1
ATOM 643 C CA . GLN A 1 81 ? 11.486 6.445 -11.731 1.00 95.94 81 GLN A CA 1
ATOM 644 C C . GLN A 1 81 ? 10.836 5.922 -13.019 1.00 95.94 81 GLN A C 1
ATOM 646 O O . GLN A 1 81 ? 10.412 6.717 -13.854 1.00 95.94 81 GLN A O 1
ATOM 651 N N . VAL A 1 82 ? 10.671 4.603 -13.171 1.00 97.25 82 VAL A N 1
ATOM 652 C CA . VAL A 1 82 ? 10.046 4.000 -14.365 1.00 97.25 82 VAL A CA 1
ATOM 653 C C . VAL A 1 82 ? 8.606 4.454 -14.548 1.00 97.25 82 VAL A C 1
ATOM 655 O O . VAL A 1 82 ? 8.172 4.717 -15.673 1.00 97.25 82 VAL A O 1
ATOM 658 N N . LEU A 1 83 ? 7.838 4.519 -13.459 1.00 96.00 83 LEU A N 1
ATOM 659 C CA . LEU A 1 83 ? 6.443 4.919 -13.551 1.00 96.00 83 LEU A CA 1
ATOM 660 C C . LEU A 1 83 ? 6.335 6.390 -13.950 1.00 96.00 83 LEU A C 1
ATOM 662 O O . LEU A 1 83 ? 5.531 6.688 -14.833 1.00 96.00 83 LEU A O 1
ATOM 666 N N . LYS A 1 84 ? 7.170 7.280 -13.400 1.00 93.69 84 LYS A N 1
ATOM 667 C CA . LYS A 1 84 ? 7.189 8.709 -13.753 1.00 93.69 84 LYS A CA 1
ATOM 668 C C . LYS A 1 84 ? 7.685 8.972 -15.174 1.00 93.69 84 LYS A C 1
ATOM 670 O O . LYS A 1 84 ? 7.065 9.766 -15.882 1.00 93.69 84 LYS A O 1
ATOM 675 N N . ALA A 1 85 ? 8.722 8.260 -15.603 1.00 95.62 85 ALA A N 1
ATOM 676 C CA . ALA A 1 85 ? 9.386 8.479 -16.877 1.00 95.62 85 ALA A CA 1
ATOM 677 C C . ALA A 1 85 ? 8.463 8.331 -18.104 1.00 95.62 85 ALA A C 1
ATOM 679 O O . ALA A 1 85 ? 7.523 7.515 -18.186 1.00 95.62 85 ALA A O 1
ATOM 680 N N . SER A 1 86 ? 8.765 9.146 -19.108 1.00 95.00 86 SER A N 1
ATOM 681 C CA . SER A 1 86 ? 8.251 9.017 -20.462 1.00 95.00 86 SER A CA 1
ATOM 682 C C . SER A 1 86 ? 8.832 7.779 -21.157 1.00 95.00 86 SER A C 1
ATOM 684 O O . SER A 1 86 ? 9.826 7.194 -20.734 1.00 95.00 86 SER A O 1
ATOM 686 N N . VAL A 1 87 ? 8.198 7.358 -22.254 1.00 96.56 87 VAL A N 1
ATOM 687 C CA . VAL A 1 87 ? 8.695 6.234 -23.070 1.00 96.56 87 VAL A CA 1
ATOM 688 C C . VAL A 1 87 ? 10.088 6.530 -23.636 1.00 96.56 87 VAL A C 1
ATOM 690 O O . VAL A 1 87 ? 10.892 5.614 -23.737 1.00 96.56 87 VAL A O 1
ATOM 693 N N . GLN A 1 88 ? 10.379 7.796 -23.957 1.00 96.69 88 GLN A N 1
ATOM 694 C CA . GLN A 1 88 ? 11.672 8.230 -24.497 1.00 96.69 88 GLN A CA 1
ATOM 695 C C . GLN A 1 88 ? 12.778 8.145 -23.440 1.00 96.69 88 GLN A C 1
ATOM 697 O O . GLN A 1 88 ? 13.806 7.533 -23.694 1.00 96.69 88 GLN A O 1
ATOM 702 N N . GLU A 1 89 ? 12.534 8.653 -22.230 1.00 96.31 89 GLU A N 1
ATOM 703 C CA . GLU A 1 89 ? 13.508 8.568 -21.128 1.00 96.31 89 GLU A CA 1
ATOM 704 C C . GLU A 1 89 ? 13.815 7.115 -20.739 1.00 96.31 89 GLU A C 1
ATOM 706 O O . GLU A 1 89 ? 14.945 6.795 -20.388 1.00 96.31 89 GLU A O 1
ATOM 711 N N . ILE A 1 90 ? 12.826 6.215 -20.816 1.00 97.88 90 ILE A N 1
ATOM 712 C CA . ILE A 1 90 ? 13.046 4.777 -20.597 1.00 97.88 90 ILE A CA 1
ATOM 713 C C . ILE A 1 90 ? 13.867 4.168 -21.746 1.00 97.88 90 ILE A C 1
ATOM 715 O O . ILE A 1 90 ? 14.740 3.334 -21.503 1.00 97.88 90 ILE A O 1
ATOM 719 N N . ASP A 1 91 ? 13.601 4.564 -22.993 1.00 97.94 91 ASP A N 1
ATOM 720 C CA . ASP A 1 91 ? 14.321 4.089 -24.185 1.00 97.94 91 ASP A CA 1
ATOM 721 C C . ASP A 1 91 ? 15.812 4.450 -24.138 1.00 97.94 91 ASP A C 1
ATOM 723 O O . ASP A 1 91 ? 16.662 3.627 -24.469 1.00 97.94 91 ASP A O 1
ATOM 727 N N . GLU A 1 92 ? 16.149 5.631 -23.617 1.00 97.44 92 GLU A N 1
ATOM 728 C CA . GLU A 1 92 ? 17.538 6.054 -23.391 1.00 97.44 92 GLU A CA 1
ATOM 729 C C . GLU A 1 92 ? 18.301 5.114 -22.442 1.00 97.44 92 GLU A C 1
ATOM 731 O O . GLU A 1 92 ? 19.522 4.994 -22.534 1.00 97.44 92 GLU A O 1
ATOM 736 N N . GLN A 1 93 ? 17.589 4.390 -21.573 1.00 98.06 93 GLN A N 1
ATOM 737 C CA . GLN A 1 93 ? 18.164 3.413 -20.645 1.00 98.06 93 GLN A CA 1
ATOM 738 C C . GLN A 1 93 ? 18.196 1.978 -21.203 1.00 98.06 93 GLN A C 1
ATOM 740 O O . GLN A 1 93 ? 18.533 1.039 -20.478 1.00 98.06 93 GLN A O 1
ATOM 745 N N . ALA A 1 94 ? 17.877 1.768 -22.485 1.00 97.81 94 ALA A N 1
ATOM 746 C CA . ALA A 1 94 ? 17.776 0.433 -23.083 1.00 97.81 94 ALA A CA 1
ATOM 747 C C . ALA A 1 94 ? 19.069 -0.399 -23.004 1.00 97.81 94 ALA A C 1
ATOM 749 O O . ALA A 1 94 ? 19.005 -1.629 -22.990 1.00 97.81 94 ALA A O 1
ATOM 750 N N . ALA A 1 95 ? 20.237 0.243 -22.888 1.00 97.81 95 ALA A N 1
ATOM 751 C CA . ALA A 1 95 ? 21.516 -0.442 -22.682 1.00 97.81 95 ALA A CA 1
ATOM 752 C C . ALA A 1 95 ? 21.537 -1.312 -21.406 1.00 97.81 95 ALA A C 1
ATOM 754 O O . ALA A 1 95 ? 22.273 -2.297 -21.344 1.00 97.81 95 ALA A O 1
ATOM 755 N N . HIS A 1 96 ? 20.701 -0.990 -20.414 1.00 98.12 96 HIS A N 1
ATOM 756 C CA . HIS A 1 96 ? 20.611 -1.692 -19.131 1.00 98.12 96 HIS A CA 1
ATOM 757 C C . HIS A 1 96 ? 19.421 -2.661 -19.044 1.00 98.12 96 HIS A C 1
ATOM 759 O O . HIS A 1 96 ? 19.244 -3.334 -18.023 1.00 98.12 96 HIS A O 1
ATOM 765 N N . ALA A 1 97 ? 18.616 -2.782 -20.108 1.00 98.00 97 ALA A N 1
ATOM 766 C CA . ALA A 1 97 ? 17.374 -3.553 -20.096 1.00 98.00 97 ALA A CA 1
ATOM 767 C C . ALA A 1 97 ? 17.590 -5.018 -19.681 1.00 98.00 97 ALA A C 1
ATOM 769 O O . ALA A 1 97 ? 16.869 -5.537 -18.831 1.00 98.00 97 ALA A O 1
ATOM 770 N N . THR A 1 98 ? 18.627 -5.681 -20.204 1.00 97.69 98 THR A N 1
ATOM 771 C CA . THR A 1 98 ? 18.923 -7.088 -19.881 1.00 97.69 98 THR A CA 1
ATOM 772 C C . THR A 1 98 ? 19.246 -7.296 -18.400 1.00 97.69 98 THR A C 1
ATOM 774 O O . THR A 1 98 ? 18.756 -8.249 -17.787 1.00 97.69 98 THR A O 1
ATOM 777 N N . VAL A 1 99 ? 20.051 -6.412 -17.799 1.00 97.81 99 VAL A N 1
ATOM 778 C CA . VAL A 1 99 ? 20.379 -6.470 -16.364 1.00 97.81 99 VAL A CA 1
ATOM 779 C C . VAL A 1 99 ? 19.108 -6.292 -15.542 1.00 97.81 99 VAL A C 1
ATOM 781 O O . VAL A 1 99 ? 18.833 -7.079 -14.635 1.00 97.81 99 VAL A O 1
ATOM 784 N N . MET A 1 100 ? 18.292 -5.306 -15.906 1.00 98.25 100 MET A N 1
ATOM 785 C CA . MET A 1 100 ? 17.074 -5.002 -15.173 1.00 98.25 100 MET A CA 1
ATOM 786 C C . MET A 1 100 ? 16.025 -6.115 -15.283 1.00 98.25 100 MET A C 1
ATOM 788 O O . MET A 1 100 ? 15.416 -6.480 -14.280 1.00 98.25 100 MET A O 1
ATOM 792 N N . TRP A 1 101 ? 15.857 -6.742 -16.451 1.00 98.38 101 TRP A N 1
ATOM 793 C CA . TRP A 1 101 ? 14.971 -7.899 -16.583 1.00 98.38 101 TRP A CA 1
ATOM 794 C C . TRP A 1 101 ? 15.403 -9.068 -15.702 1.00 98.38 101 TRP A C 1
ATOM 796 O O . TRP A 1 101 ? 14.571 -9.677 -15.024 1.00 98.38 101 TRP A O 1
ATOM 806 N N . ASN A 1 102 ? 16.708 -9.346 -15.647 1.00 98.12 102 ASN A N 1
ATOM 807 C CA . ASN A 1 102 ? 17.250 -10.357 -14.745 1.00 98.12 102 ASN A CA 1
ATOM 808 C C . ASN A 1 102 ? 16.960 -10.017 -13.275 1.00 98.12 102 ASN A C 1
ATOM 810 O O . ASN A 1 102 ? 16.542 -10.902 -12.523 1.00 98.12 102 ASN A O 1
ATOM 814 N N . PHE A 1 103 ? 17.142 -8.754 -12.879 1.00 98.38 103 PHE A N 1
ATOM 815 C CA . PHE A 1 103 ? 16.845 -8.281 -11.528 1.00 98.38 103 PHE A CA 1
ATOM 816 C C . PHE A 1 103 ? 15.364 -8.437 -11.185 1.00 98.38 103 PHE A C 1
ATOM 818 O O . PHE A 1 103 ? 15.041 -9.062 -10.178 1.00 98.38 103 PHE A O 1
ATOM 825 N N . LEU A 1 104 ? 14.458 -7.950 -12.037 1.00 98.31 104 LEU A N 1
ATOM 826 C CA . LEU A 1 104 ? 13.017 -7.992 -11.789 1.00 98.31 104 LEU A CA 1
ATOM 827 C C . LEU A 1 104 ? 12.489 -9.426 -11.659 1.00 98.31 104 LEU A C 1
ATOM 829 O O . LEU A 1 104 ? 11.677 -9.695 -10.774 1.00 98.31 104 LEU A O 1
ATOM 833 N N . ILE A 1 105 ? 12.967 -10.365 -12.483 1.00 98.19 105 ILE A N 1
ATOM 834 C CA . ILE A 1 105 ? 12.578 -11.781 -12.377 1.00 98.19 105 ILE A CA 1
ATOM 835 C C . ILE A 1 105 ? 13.137 -12.410 -11.094 1.00 98.19 105 ILE A C 1
ATOM 837 O O . ILE A 1 105 ? 12.413 -13.113 -10.387 1.00 98.19 105 ILE A O 1
ATOM 841 N N . ALA A 1 106 ? 14.403 -12.148 -10.755 1.00 98.00 106 ALA A N 1
ATOM 842 C CA . ALA A 1 106 ? 14.996 -12.653 -9.516 1.00 98.00 106 ALA A CA 1
ATOM 843 C C . ALA A 1 106 ? 14.272 -12.091 -8.277 1.00 98.00 106 ALA A C 1
ATOM 845 O O . ALA A 1 106 ? 13.979 -12.827 -7.332 1.00 98.00 106 ALA A O 1
ATOM 846 N N . PHE A 1 107 ? 13.917 -10.807 -8.308 1.00 97.75 107 PHE A N 1
ATOM 847 C CA . PHE A 1 107 ? 13.140 -10.134 -7.272 1.00 97.75 107 PHE A CA 1
ATOM 848 C C . PHE A 1 107 ? 11.736 -10.732 -7.141 1.00 97.75 107 PHE A C 1
ATOM 850 O O . PHE A 1 107 ? 11.325 -11.101 -6.039 1.00 97.75 107 PHE A O 1
ATOM 857 N N . ALA A 1 108 ? 11.046 -10.947 -8.262 1.00 97.38 108 ALA A N 1
ATOM 858 C CA . ALA A 1 108 ? 9.746 -11.609 -8.326 1.00 97.38 108 ALA A CA 1
ATOM 859 C C . ALA A 1 108 ? 9.752 -13.017 -7.712 1.00 97.38 108 ALA A C 1
ATOM 861 O O . ALA A 1 108 ? 8.826 -13.376 -6.983 1.00 97.38 108 ALA A O 1
ATOM 862 N N . ALA A 1 109 ? 10.808 -13.796 -7.961 1.00 97.12 109 ALA A N 1
ATOM 863 C CA . ALA A 1 109 ? 10.962 -15.138 -7.404 1.00 97.12 109 ALA A CA 1
ATOM 864 C C . ALA A 1 109 ? 11.079 -15.139 -5.870 1.00 97.12 109 ALA A C 1
ATOM 866 O O . ALA A 1 109 ? 10.623 -16.075 -5.214 1.00 97.12 109 ALA A O 1
ATOM 867 N N . LYS A 1 110 ? 11.691 -14.105 -5.280 1.00 96.69 110 LYS A N 1
ATOM 868 C CA . LYS A 1 110 ? 11.938 -14.029 -3.832 1.00 96.69 110 LYS A CA 1
ATOM 869 C C . LYS A 1 110 ? 10.855 -13.261 -3.068 1.00 96.69 110 LYS A C 1
ATOM 871 O O . LYS A 1 110 ? 10.629 -13.535 -1.890 1.00 96.69 110 LYS A O 1
ATOM 876 N N . LYS A 1 111 ? 10.187 -12.297 -3.708 1.00 93.75 111 LYS A N 1
ATOM 877 C CA . LYS A 1 111 ? 9.327 -11.304 -3.046 1.00 93.75 111 LYS A CA 1
ATOM 878 C C . LYS A 1 111 ? 7.923 -11.240 -3.655 1.00 93.75 111 LYS A C 1
ATOM 880 O O . LYS A 1 111 ? 7.486 -10.214 -4.169 1.00 93.75 111 LYS A O 1
ATOM 885 N N . HIS A 1 112 ? 7.178 -12.336 -3.536 1.00 90.62 112 HIS A N 1
ATOM 886 C CA . HIS A 1 112 ? 5.827 -12.468 -4.099 1.00 90.62 112 HIS A CA 1
ATOM 887 C C . HIS A 1 112 ? 4.830 -11.382 -3.643 1.00 90.62 112 HIS A C 1
ATOM 889 O O . HIS A 1 112 ? 3.886 -11.080 -4.368 1.00 90.62 112 HIS A O 1
ATOM 895 N N . PHE A 1 113 ? 5.036 -10.759 -2.479 1.00 89.81 113 PHE A N 1
ATOM 896 C CA . PHE A 1 113 ? 4.175 -9.682 -1.981 1.00 89.81 113 PHE A CA 1
ATOM 897 C C . PHE A 1 113 ? 4.265 -8.384 -2.806 1.00 89.81 113 PHE A C 1
ATOM 899 O O . PHE A 1 113 ? 3.331 -7.589 -2.779 1.00 89.81 113 PHE A O 1
ATOM 906 N N . TYR A 1 114 ? 5.330 -8.186 -3.596 1.00 93.31 114 TYR A N 1
ATOM 907 C CA . TYR A 1 114 ? 5.456 -7.056 -4.530 1.00 93.31 114 TYR A CA 1
ATOM 908 C C . TYR A 1 114 ? 4.832 -7.317 -5.904 1.00 93.31 114 TYR A C 1
ATOM 910 O O . TYR A 1 114 ? 4.992 -6.509 -6.815 1.00 93.31 114 TYR A O 1
ATOM 918 N N . ARG A 1 115 ? 4.111 -8.427 -6.071 1.00 95.31 115 ARG A N 1
ATOM 919 C CA . ARG A 1 115 ? 3.506 -8.858 -7.336 1.00 95.31 115 ARG A CA 1
ATOM 920 C C . ARG A 1 115 ? 2.851 -7.735 -8.141 1.00 95.31 115 ARG A C 1
ATOM 922 O O . ARG A 1 115 ? 3.215 -7.546 -9.297 1.00 95.31 115 ARG A O 1
ATOM 929 N N . ASN A 1 116 ? 1.939 -6.972 -7.538 1.00 92.88 116 ASN A N 1
ATOM 930 C CA . ASN A 1 116 ? 1.218 -5.917 -8.256 1.00 92.88 116 ASN A CA 1
ATOM 931 C C . ASN A 1 116 ? 2.162 -4.809 -8.743 1.00 92.88 116 ASN A C 1
ATOM 933 O O . ASN A 1 116 ? 2.031 -4.342 -9.870 1.00 92.88 116 ASN A O 1
ATOM 937 N N . LEU A 1 117 ? 3.161 -4.442 -7.938 1.00 95.25 117 LEU A N 1
ATOM 938 C CA . LEU A 1 117 ? 4.154 -3.433 -8.315 1.00 95.25 117 LEU A CA 1
ATOM 939 C C . LEU A 1 117 ? 5.053 -3.930 -9.451 1.00 95.25 117 LEU A C 1
ATOM 941 O O . LEU A 1 117 ? 5.352 -3.187 -10.378 1.00 95.25 117 LEU A O 1
ATOM 945 N N . ILE A 1 118 ? 5.444 -5.205 -9.416 1.00 97.50 118 ILE A N 1
ATOM 946 C CA . ILE A 1 118 ? 6.233 -5.829 -10.483 1.00 97.50 118 ILE A CA 1
ATOM 947 C C . ILE A 1 118 ? 5.440 -5.821 -11.793 1.00 97.50 118 ILE A C 1
ATOM 949 O O . ILE A 1 118 ? 5.978 -5.435 -12.826 1.00 97.50 118 ILE A O 1
ATOM 953 N N . ILE A 1 119 ? 4.153 -6.179 -11.758 1.00 97.12 119 ILE A N 1
ATOM 954 C CA . ILE A 1 119 ? 3.284 -6.166 -12.943 1.00 97.12 119 ILE A CA 1
ATOM 955 C C . ILE A 1 119 ? 3.185 -4.756 -13.542 1.00 97.12 119 ILE A C 1
ATOM 957 O O . ILE A 1 119 ? 3.266 -4.615 -14.761 1.00 97.12 119 ILE A O 1
ATOM 961 N N . GLN A 1 120 ? 3.070 -3.716 -12.709 1.00 97.00 120 GLN A N 1
ATOM 962 C CA . GLN A 1 120 ? 3.069 -2.324 -13.173 1.00 97.00 120 GLN A CA 1
ATOM 963 C C . GLN A 1 120 ? 4.373 -1.956 -13.893 1.00 97.00 120 GLN A C 1
ATOM 965 O O . GLN A 1 120 ? 4.330 -1.409 -14.996 1.00 97.00 120 GLN A O 1
ATOM 970 N N . VAL A 1 121 ? 5.528 -2.308 -13.316 1.00 98.00 121 VAL A N 1
ATOM 971 C CA . VAL A 1 121 ? 6.844 -2.058 -13.932 1.00 98.00 121 VAL A CA 1
ATOM 972 C C . VAL A 1 121 ? 6.978 -2.806 -15.257 1.00 98.00 121 VAL A C 1
ATOM 974 O O . VAL A 1 121 ? 7.338 -2.197 -16.261 1.00 98.00 121 VAL A O 1
ATOM 977 N N . PHE A 1 122 ? 6.619 -4.093 -15.303 1.00 97.69 122 PHE A N 1
ATOM 978 C CA . PHE A 1 122 ? 6.622 -4.872 -16.546 1.00 97.69 122 PHE A CA 1
ATOM 979 C C . PHE A 1 122 ? 5.729 -4.229 -17.610 1.00 97.69 122 PHE A C 1
ATOM 981 O O . PHE A 1 122 ? 6.177 -4.013 -18.732 1.00 97.69 122 PHE A O 1
ATOM 988 N N . ASN A 1 123 ? 4.484 -3.886 -17.267 1.00 96.88 123 ASN A N 1
ATOM 989 C CA . ASN A 1 123 ? 3.549 -3.260 -18.201 1.00 96.88 123 ASN A CA 1
ATOM 990 C C . ASN A 1 123 ? 4.127 -1.967 -18.792 1.00 96.88 123 ASN A C 1
ATOM 992 O O . ASN A 1 123 ? 4.051 -1.758 -20.001 1.00 96.88 123 ASN A O 1
ATOM 996 N N . LYS A 1 124 ? 4.743 -1.130 -17.951 1.00 97.31 124 LYS A N 1
ATOM 997 C CA . LYS A 1 124 ? 5.338 0.142 -18.361 1.00 97.31 124 LYS A CA 1
ATOM 998 C C . LYS A 1 124 ? 6.557 -0.047 -19.268 1.00 97.31 124 LYS A C 1
ATOM 1000 O O . LYS A 1 124 ? 6.621 0.586 -20.319 1.00 97.31 124 LYS A O 1
ATOM 1005 N N . LEU A 1 125 ? 7.485 -0.933 -18.908 1.00 97.88 125 LEU A N 1
ATOM 1006 C CA . LEU A 1 125 ? 8.690 -1.215 -19.698 1.00 97.88 125 LEU A CA 1
ATOM 1007 C C . LEU A 1 125 ? 8.361 -1.862 -21.055 1.00 97.88 125 LEU A C 1
ATOM 1009 O O . LEU A 1 125 ? 8.995 -1.547 -22.058 1.00 97.88 125 LEU A O 1
ATOM 1013 N N . MET A 1 126 ? 7.319 -2.697 -21.129 1.00 97.56 126 MET A N 1
ATOM 1014 C CA . MET A 1 126 ? 6.874 -3.319 -22.387 1.00 97.56 126 MET A CA 1
ATOM 1015 C C . MET A 1 126 ? 6.251 -2.336 -23.391 1.00 97.56 126 MET A C 1
ATOM 1017 O O . MET A 1 126 ? 6.006 -2.712 -24.534 1.00 97.56 126 MET A O 1
ATOM 1021 N N . GLN A 1 127 ? 6.002 -1.082 -23.003 1.00 96.38 127 GLN A N 1
ATOM 1022 C CA . GLN A 1 127 ? 5.585 -0.028 -23.938 1.00 96.38 127 GLN A CA 1
ATOM 1023 C C . GLN A 1 127 ? 6.760 0.509 -24.771 1.00 96.38 127 GLN A C 1
ATOM 1025 O O . GLN A 1 127 ? 6.533 1.256 -25.722 1.00 96.38 127 GLN A O 1
ATOM 1030 N N . VAL A 1 128 ? 8.002 0.149 -24.423 1.00 98.25 128 VAL A N 1
ATOM 1031 C CA . VAL A 1 128 ? 9.224 0.662 -25.051 1.00 98.25 128 VAL A CA 1
ATOM 1032 C C . VAL A 1 128 ? 9.829 -0.404 -25.975 1.00 98.25 128 VAL A C 1
ATOM 1034 O O . VAL A 1 128 ? 10.301 -1.432 -25.486 1.00 98.25 128 VAL A O 1
ATOM 1037 N N . PRO A 1 129 ? 9.846 -0.204 -27.308 1.00 98.12 129 PRO A N 1
ATOM 1038 C CA . PRO A 1 129 ? 10.253 -1.245 -28.256 1.00 98.12 129 PRO A CA 1
ATOM 1039 C C . PRO A 1 129 ? 11.663 -1.810 -28.039 1.00 98.12 129 PRO A C 1
ATOM 1041 O O . PRO A 1 129 ? 11.869 -3.008 -28.223 1.00 98.12 129 PRO A O 1
ATOM 1044 N N . SER A 1 130 ? 12.630 -0.989 -27.623 1.00 98.31 130 SER A N 1
ATOM 1045 C CA . SER A 1 130 ? 14.002 -1.439 -27.340 1.00 98.31 130 SER A CA 1
ATOM 1046 C C . SER A 1 130 ? 14.077 -2.402 -26.148 1.00 98.31 130 SER A C 1
ATOM 1048 O O . SER A 1 130 ? 14.813 -3.388 -26.195 1.00 98.31 130 SER A O 1
ATOM 1050 N N . TRP A 1 131 ? 13.261 -2.185 -25.114 1.00 98.44 131 TRP A N 1
ATOM 1051 C CA . TRP A 1 131 ? 13.150 -3.069 -23.952 1.00 98.44 131 TRP A CA 1
ATOM 1052 C C . TRP A 1 131 ? 12.472 -4.393 -24.304 1.00 98.44 131 TRP A C 1
ATOM 1054 O O . TRP A 1 131 ? 12.880 -5.443 -23.799 1.00 98.44 131 TRP A O 1
ATOM 1064 N N . VAL A 1 132 ? 11.482 -4.356 -25.204 1.00 98.19 132 VAL A N 1
ATOM 1065 C CA . VAL A 1 132 ? 10.865 -5.560 -25.782 1.00 98.19 132 VAL A CA 1
ATOM 1066 C C . VAL A 1 132 ? 11.887 -6.347 -26.602 1.00 98.19 132 VAL A C 1
ATOM 1068 O O . VAL A 1 132 ? 11.992 -7.559 -26.441 1.00 98.19 132 VAL A O 1
ATOM 1071 N N . ALA A 1 133 ? 12.688 -5.672 -27.428 1.00 97.94 133 ALA A N 1
ATOM 1072 C CA . ALA A 1 133 ? 13.740 -6.324 -28.202 1.00 97.94 133 ALA A CA 1
ATOM 1073 C C . ALA A 1 133 ? 14.796 -6.978 -27.292 1.00 97.94 133 ALA A C 1
ATOM 1075 O O . ALA A 1 133 ? 15.186 -8.119 -27.529 1.00 97.94 133 ALA A O 1
ATOM 1076 N N . ALA A 1 134 ? 15.215 -6.299 -26.218 1.00 98.06 134 ALA A N 1
ATOM 1077 C CA . ALA A 1 134 ? 16.136 -6.865 -25.231 1.00 98.06 134 ALA A CA 1
ATOM 1078 C C . ALA A 1 134 ? 15.565 -8.121 -24.549 1.00 98.06 134 ALA A C 1
ATOM 1080 O O . ALA A 1 134 ? 16.299 -9.080 -24.318 1.00 98.06 134 ALA A O 1
ATOM 1081 N N . TRP A 1 135 ? 14.256 -8.135 -24.270 1.00 97.94 135 TRP A N 1
ATOM 1082 C CA . TRP A 1 135 ? 13.558 -9.310 -23.749 1.00 97.94 135 TRP A CA 1
ATOM 1083 C C . TRP A 1 135 ? 13.593 -10.484 -24.735 1.00 97.94 135 TRP A C 1
ATOM 1085 O O . TRP A 1 135 ? 13.989 -11.585 -24.366 1.00 97.94 135 TRP A O 1
ATOM 1095 N N . GLU A 1 136 ? 13.212 -10.250 -25.994 1.00 97.31 136 GLU A N 1
ATOM 1096 C CA . GLU A 1 136 ? 13.107 -11.305 -27.012 1.00 97.31 136 GLU A CA 1
ATOM 1097 C C . GLU A 1 136 ? 14.454 -11.955 -27.364 1.00 97.31 136 GLU A C 1
ATOM 1099 O O . GLU A 1 136 ? 14.485 -13.123 -27.760 1.00 97.31 136 GLU A O 1
ATOM 1104 N N . VAL A 1 137 ? 15.563 -11.223 -27.219 1.00 97.62 137 VAL A N 1
ATOM 1105 C CA . VAL A 1 137 ? 16.914 -11.720 -27.522 1.00 97.62 137 VAL A CA 1
ATOM 1106 C C . VAL A 1 137 ? 17.424 -12.710 -26.466 1.00 97.62 137 VAL A C 1
ATOM 1108 O O . VAL A 1 137 ? 18.131 -13.658 -26.818 1.00 97.62 137 VAL A O 1
ATOM 1111 N N . ASP A 1 138 ? 17.083 -12.534 -25.185 1.00 95.75 138 ASP A N 1
ATOM 1112 C CA . ASP A 1 138 ? 17.611 -13.374 -24.102 1.00 95.75 138 ASP A CA 1
ATOM 1113 C C . ASP A 1 138 ? 16.638 -14.494 -23.701 1.00 95.75 138 ASP A C 1
ATOM 1115 O O . ASP A 1 138 ? 15.840 -14.387 -22.768 1.00 95.75 138 ASP A O 1
ATOM 1119 N N . VAL A 1 139 ? 16.774 -15.641 -24.372 1.00 95.44 139 VAL A N 1
ATOM 1120 C CA . VAL A 1 139 ? 15.975 -16.853 -24.112 1.00 95.44 139 VAL A CA 1
ATOM 1121 C C . VAL A 1 139 ? 16.072 -17.325 -22.653 1.00 95.44 139 VAL A C 1
ATOM 1123 O O . VAL A 1 139 ? 15.116 -17.904 -22.133 1.00 95.44 139 VAL A O 1
ATOM 1126 N N . LYS A 1 140 ? 17.179 -17.044 -21.947 1.00 96.62 140 LYS A N 1
ATOM 1127 C CA . LYS A 1 140 ? 17.326 -17.444 -20.538 1.00 96.62 140 LYS A CA 1
ATOM 1128 C C . LYS A 1 140 ? 16.367 -16.681 -19.629 1.00 96.62 140 LYS A C 1
ATOM 1130 O O . LYS A 1 140 ? 15.979 -17.210 -18.588 1.00 96.62 140 LYS A O 1
ATOM 1135 N N . LEU A 1 141 ? 15.953 -15.465 -19.999 1.00 96.44 141 LEU A N 1
ATOM 1136 C CA . LEU A 1 141 ? 14.914 -14.734 -19.266 1.00 96.44 141 LEU A CA 1
ATOM 1137 C C . LEU A 1 141 ? 13.585 -15.486 -19.322 1.00 96.44 141 LEU A C 1
ATOM 1139 O O . LEU A 1 141 ? 12.909 -15.603 -18.300 1.00 96.44 141 LEU A O 1
ATOM 1143 N N . HIS A 1 142 ? 13.239 -16.060 -20.478 1.00 96.88 142 HIS A N 1
ATOM 1144 C CA . HIS A 1 142 ? 12.006 -16.830 -20.639 1.00 96.88 142 HIS A CA 1
ATOM 1145 C C . HIS A 1 142 ? 12.008 -18.070 -19.738 1.00 96.88 142 HIS A C 1
ATOM 1147 O O . HIS A 1 142 ? 11.036 -18.315 -19.026 1.00 96.88 142 HIS A O 1
ATOM 1153 N N . GLU A 1 143 ? 13.123 -18.805 -19.694 1.00 96.69 143 GLU A N 1
ATOM 1154 C CA . GLU A 1 143 ? 13.286 -19.953 -18.793 1.00 96.69 143 GLU A CA 1
ATOM 1155 C C . GLU A 1 143 ? 13.134 -19.535 -17.324 1.00 96.69 143 GLU A C 1
ATOM 1157 O O . GLU A 1 143 ? 12.413 -20.181 -16.564 1.00 96.69 143 GLU A O 1
ATOM 1162 N N . LYS A 1 144 ? 13.739 -18.410 -16.919 1.00 97.19 144 LYS A N 1
ATOM 1163 C CA . LYS A 1 144 ? 13.605 -17.892 -15.549 1.00 97.19 144 LYS A CA 1
ATOM 1164 C C . LYS A 1 144 ? 12.170 -17.488 -15.212 1.00 97.19 144 LYS A C 1
ATOM 1166 O O . LYS A 1 144 ? 11.722 -17.782 -14.106 1.00 97.19 144 LYS A O 1
ATOM 1171 N N . VAL A 1 145 ? 11.419 -16.881 -16.134 1.00 97.31 145 VAL A N 1
ATOM 1172 C CA . VAL A 1 145 ? 9.991 -16.570 -15.915 1.00 97.31 145 VAL A CA 1
ATOM 1173 C C . VAL A 1 145 ? 9.185 -17.835 -15.661 1.00 97.31 145 VAL A C 1
ATOM 1175 O O . VAL A 1 145 ? 8.322 -17.836 -14.786 1.00 97.31 145 VAL A O 1
ATOM 1178 N N . GLN A 1 146 ? 9.486 -18.925 -16.365 1.00 97.25 146 GLN A N 1
ATOM 1179 C CA . GLN A 1 146 ? 8.790 -20.200 -16.176 1.00 97.25 146 GLN A CA 1
ATOM 1180 C C . GLN A 1 146 ? 9.021 -20.815 -14.790 1.00 97.25 146 GLN A C 1
ATOM 1182 O O . GLN A 1 146 ? 8.228 -21.654 -14.366 1.00 97.25 146 GLN A O 1
ATOM 1187 N N . THR A 1 147 ? 10.055 -20.379 -14.061 1.00 96.56 147 THR A N 1
ATOM 1188 C CA . THR A 1 147 ? 10.287 -20.786 -12.665 1.00 96.56 147 THR A CA 1
ATOM 1189 C C . THR A 1 147 ? 9.481 -19.986 -11.639 1.00 96.56 147 THR A C 1
ATOM 1191 O O . THR A 1 147 ? 9.449 -20.360 -10.467 1.00 96.56 147 THR A O 1
ATOM 1194 N N . LEU A 1 148 ? 8.822 -18.893 -12.045 1.00 96.94 148 LEU A N 1
ATOM 1195 C CA . LEU A 1 148 ? 7.977 -18.104 -11.149 1.00 96.94 148 LEU A CA 1
ATOM 1196 C C . LEU A 1 148 ? 6.694 -18.864 -10.791 1.00 96.94 148 LEU A C 1
ATOM 1198 O O . LEU A 1 148 ? 6.312 -19.827 -11.450 1.00 96.94 148 LEU A O 1
ATOM 1202 N N . HIS A 1 149 ? 5.976 -18.409 -9.767 1.00 95.56 149 HIS A N 1
ATOM 1203 C CA . HIS A 1 149 ? 4.673 -18.984 -9.430 1.00 95.56 149 HIS A CA 1
ATOM 1204 C C . HIS A 1 149 ? 3.683 -18.851 -10.603 1.00 95.56 149 HIS A C 1
ATOM 1206 O O . HIS A 1 149 ? 3.638 -17.796 -11.242 1.00 95.56 149 HIS A O 1
ATOM 1212 N N . GLU A 1 150 ? 2.865 -19.878 -10.867 1.00 95.88 150 GLU A N 1
ATOM 1213 C CA . GLU A 1 150 ? 1.955 -19.922 -12.029 1.00 95.88 150 GLU A CA 1
ATOM 1214 C C . GLU A 1 150 ? 1.032 -18.705 -12.104 1.00 95.88 150 GLU A C 1
ATOM 1216 O O . GLU A 1 150 ? 0.855 -18.112 -13.170 1.00 95.88 150 GLU A O 1
ATOM 1221 N N . ASP A 1 151 ? 0.493 -18.276 -10.965 1.00 93.25 151 ASP A N 1
ATOM 1222 C CA . ASP A 1 151 ? -0.356 -17.090 -10.920 1.00 93.25 151 ASP A CA 1
ATOM 1223 C C . ASP A 1 151 ? 0.402 -15.832 -11.374 1.00 93.25 151 ASP A C 1
ATOM 1225 O O . ASP A 1 151 ? -0.173 -14.992 -12.063 1.00 93.25 151 ASP A O 1
ATOM 1229 N N . LEU A 1 152 ? 1.678 -15.678 -10.991 1.00 95.44 152 LEU A N 1
ATOM 1230 C CA . LEU A 1 152 ? 2.479 -14.507 -11.360 1.00 95.44 152 LEU A CA 1
ATOM 1231 C C . LEU A 1 152 ? 2.868 -14.565 -12.836 1.00 95.44 152 LEU A C 1
ATOM 1233 O O . LEU A 1 152 ? 2.777 -13.555 -13.527 1.00 95.44 152 LEU A O 1
ATOM 1237 N N . GLN A 1 153 ? 3.221 -15.751 -13.338 1.00 97.25 153 GLN A N 1
ATOM 1238 C CA . GLN A 1 153 ? 3.414 -15.973 -14.770 1.00 97.25 153 GLN A CA 1
ATOM 1239 C C . GLN A 1 153 ? 2.164 -15.570 -15.557 1.00 97.25 153 GLN A C 1
ATOM 1241 O O . GLN A 1 153 ? 2.259 -14.820 -16.523 1.00 97.25 153 GLN A O 1
ATOM 1246 N N . SER A 1 154 ? 0.986 -16.012 -15.115 1.00 94.75 154 SER A N 1
ATOM 1247 C CA . SER A 1 154 ? -0.293 -15.696 -15.762 1.00 94.75 154 SER A CA 1
ATOM 1248 C C . SER A 1 154 ? -0.539 -14.187 -15.810 1.00 94.75 154 SER A C 1
ATOM 1250 O O . SER A 1 154 ? -0.908 -13.656 -16.856 1.00 94.75 154 SER A O 1
ATOM 1252 N N . ALA A 1 155 ? -0.272 -13.485 -14.705 1.00 93.69 155 ALA A N 1
ATOM 1253 C CA . ALA A 1 155 ? -0.438 -12.039 -14.621 1.00 93.69 155 ALA A CA 1
ATOM 1254 C C . ALA A 1 155 ? 0.555 -11.266 -15.503 1.00 93.69 155 ALA A C 1
ATOM 1256 O O . ALA A 1 155 ? 0.153 -10.315 -16.172 1.00 93.69 155 ALA A O 1
ATOM 1257 N N . ILE A 1 156 ? 1.820 -11.701 -15.567 1.00 94.19 156 ILE A N 1
ATOM 1258 C CA . ILE A 1 156 ? 2.845 -11.148 -16.470 1.00 94.19 156 ILE A CA 1
ATOM 1259 C C . ILE A 1 156 ? 2.450 -11.396 -17.935 1.00 94.19 156 ILE A C 1
ATOM 1261 O O . ILE A 1 156 ? 2.454 -10.473 -18.749 1.00 94.19 156 ILE A O 1
ATOM 1265 N N . GLY A 1 157 ? 2.041 -12.621 -18.274 1.00 95.56 157 GLY A N 1
ATOM 1266 C CA . GLY A 1 157 ? 1.616 -12.996 -19.623 1.00 95.56 157 GLY A CA 1
ATOM 1267 C C . GLY A 1 157 ? 0.344 -12.287 -20.095 1.00 95.56 157 GLY A C 1
ATOM 1268 O O . GLY A 1 157 ? 0.159 -12.118 -21.298 1.00 95.56 157 GLY A O 1
ATOM 1269 N N . ALA A 1 158 ? -0.511 -11.828 -19.177 1.00 95.12 158 ALA A N 1
ATOM 1270 C CA . ALA A 1 158 ? -1.680 -11.017 -19.510 1.00 95.12 158 ALA A CA 1
ATOM 1271 C C . ALA A 1 158 ? -1.323 -9.594 -19.970 1.00 95.12 158 ALA A C 1
ATOM 1273 O O . ALA A 1 158 ? -2.122 -8.983 -20.676 1.00 95.12 158 ALA A O 1
ATOM 1274 N N . GLN A 1 159 ? -0.149 -9.064 -19.596 1.00 94.75 159 GLN A N 1
ATOM 1275 C CA . GLN A 1 159 ? 0.214 -7.669 -19.882 1.00 94.75 159 GLN A CA 1
ATOM 1276 C C . GLN A 1 159 ? 0.610 -7.429 -21.338 1.00 94.75 159 GLN A C 1
ATOM 1278 O O . GLN A 1 159 ? 0.343 -6.355 -21.873 1.00 94.75 159 GLN A O 1
ATOM 1283 N N . HIS A 1 160 ? 1.277 -8.395 -21.975 1.00 96.00 160 HIS A N 1
ATOM 1284 C CA . HIS A 1 160 ? 1.811 -8.218 -23.322 1.00 96.00 160 HIS A CA 1
ATOM 1285 C C . HIS A 1 160 ? 1.964 -9.550 -24.067 1.00 96.00 160 HIS A C 1
ATOM 1287 O O . HIS A 1 160 ? 2.367 -10.560 -23.489 1.00 96.00 160 HIS A O 1
ATOM 1293 N N . GLU A 1 161 ? 1.724 -9.546 -25.381 1.00 95.12 161 GLU A N 1
ATOM 1294 C CA . GLU A 1 161 ? 1.759 -10.756 -26.218 1.00 95.12 161 GLU A CA 1
ATOM 1295 C C . GLU A 1 161 ? 3.131 -11.450 -26.209 1.00 95.12 161 GLU A C 1
ATOM 1297 O O . GLU A 1 161 ? 3.219 -12.676 -26.192 1.00 95.12 161 GLU A O 1
ATOM 1302 N N . VAL A 1 162 ? 4.214 -10.672 -26.186 1.00 95.56 162 VAL A N 1
ATOM 1303 C CA . VAL A 1 162 ? 5.590 -11.199 -26.116 1.00 95.56 162 VAL A CA 1
ATOM 1304 C C . VAL A 1 162 ? 5.829 -11.957 -24.805 1.00 95.56 162 VAL A C 1
ATOM 1306 O O . VAL A 1 162 ? 6.374 -13.062 -24.809 1.00 95.56 162 VAL A O 1
ATOM 1309 N N . LEU A 1 163 ? 5.334 -11.425 -23.684 1.00 94.44 163 LEU A N 1
ATOM 1310 C CA . LEU A 1 163 ? 5.431 -12.084 -22.381 1.00 94.44 163 LEU A CA 1
ATOM 1311 C C . LEU A 1 163 ? 4.591 -13.362 -22.346 1.00 94.44 163 LEU A C 1
ATOM 1313 O O . LEU A 1 163 ? 5.031 -14.378 -21.810 1.00 94.44 163 LEU A O 1
ATOM 1317 N N . ARG A 1 164 ? 3.419 -13.356 -22.993 1.00 95.69 164 ARG A N 1
ATOM 1318 C CA . ARG A 1 164 ? 2.546 -14.533 -23.105 1.00 95.69 164 ARG A CA 1
ATOM 1319 C C . ARG A 1 164 ? 3.229 -15.731 -23.770 1.00 95.69 164 ARG A C 1
ATOM 1321 O O . ARG A 1 164 ? 2.919 -16.868 -23.429 1.00 95.69 164 ARG A O 1
ATOM 1328 N N . LYS A 1 165 ? 4.166 -15.498 -24.693 1.00 96.00 165 LYS A N 1
ATOM 1329 C CA . LYS A 1 165 ? 4.963 -16.563 -25.333 1.00 96.00 165 LYS A CA 1
ATOM 1330 C C . LYS A 1 165 ? 6.050 -17.134 -24.419 1.00 96.00 165 LYS A C 1
ATOM 1332 O O . LYS A 1 165 ? 6.559 -18.215 -24.691 1.00 96.00 165 LYS A O 1
ATOM 1337 N N . SER A 1 166 ? 6.409 -16.404 -23.366 1.00 94.81 166 SER A N 1
ATOM 1338 C CA . SER A 1 166 ? 7.518 -16.739 -22.469 1.00 94.81 166 SER A CA 1
ATOM 1339 C C . SER A 1 166 ? 7.075 -17.572 -21.260 1.00 94.81 166 SER A C 1
ATOM 1341 O O . SER A 1 166 ? 7.906 -18.219 -20.630 1.00 94.81 166 SER A O 1
ATOM 1343 N N . ILE A 1 167 ? 5.778 -17.579 -20.932 1.00 95.69 167 ILE A N 1
ATOM 1344 C CA . ILE A 1 167 ? 5.228 -18.269 -19.754 1.00 95.69 167 ILE A CA 1
ATOM 1345 C C . ILE A 1 167 ? 4.968 -19.757 -20.007 1.00 95.69 167 ILE A C 1
ATOM 1347 O O . ILE A 1 167 ? 4.790 -20.196 -21.144 1.00 95.69 167 ILE A O 1
ATOM 1351 N N . ALA A 1 168 ? 4.906 -20.544 -18.931 1.00 94.88 168 ALA A N 1
ATOM 1352 C CA . ALA A 1 168 ? 4.658 -21.974 -19.030 1.00 94.88 168 ALA A CA 1
ATOM 1353 C C . ALA A 1 168 ? 3.255 -22.271 -19.612 1.00 94.88 168 ALA A C 1
ATOM 1355 O O . ALA A 1 168 ? 2.293 -21.547 -19.325 1.00 94.88 168 ALA A O 1
ATOM 1356 N N . PRO A 1 169 ? 3.074 -23.379 -20.361 1.00 94.44 169 PRO A N 1
ATOM 1357 C CA . PRO A 1 169 ? 1.772 -23.748 -20.925 1.00 94.44 169 PRO A CA 1
ATOM 1358 C C . PRO A 1 169 ? 0.652 -23.912 -19.886 1.00 94.44 169 PRO A C 1
ATOM 1360 O O . PRO A 1 169 ? -0.515 -23.693 -20.209 1.00 94.44 169 PRO A O 1
ATOM 1363 N N . ALA A 1 170 ? 0.992 -24.297 -18.649 1.00 93.62 170 ALA A N 1
ATOM 1364 C CA . ALA A 1 170 ? 0.042 -24.380 -17.539 1.00 93.62 170 ALA A CA 1
ATOM 1365 C C . ALA A 1 170 ? -0.502 -22.990 -17.167 1.00 93.62 170 ALA A C 1
ATOM 1367 O O . ALA A 1 170 ? -1.713 -22.780 -17.209 1.00 93.62 170 ALA A O 1
ATOM 1368 N N . ALA A 1 171 ? 0.390 -22.022 -16.942 1.00 93.69 171 ALA A N 1
ATOM 1369 C CA . ALA A 1 171 ? 0.038 -20.634 -16.646 1.00 93.69 171 ALA A CA 1
ATOM 1370 C C . ALA A 1 171 ? -0.717 -19.953 -17.803 1.00 93.69 171 ALA A C 1
ATOM 1372 O O . ALA A 1 171 ? -1.641 -19.178 -17.577 1.00 93.69 171 ALA A O 1
ATOM 1373 N N . SER A 1 172 ? -0.399 -20.287 -19.060 1.00 93.25 172 SER A N 1
ATOM 1374 C CA . SER A 1 172 ? -1.078 -19.719 -20.238 1.00 93.25 172 SER A CA 1
ATOM 1375 C C . SER A 1 172 ? -2.599 -19.948 -20.228 1.00 93.25 172 SER A C 1
ATOM 1377 O O . SER A 1 172 ? -3.366 -19.075 -20.635 1.00 93.25 172 SER A O 1
ATOM 1379 N N . LYS A 1 173 ? -3.058 -21.085 -19.685 1.00 92.62 173 LYS A N 1
ATOM 1380 C CA . LYS A 1 173 ? -4.493 -21.394 -19.537 1.00 92.62 173 LYS A CA 1
ATOM 1381 C C . LYS A 1 173 ? -5.180 -20.534 -18.472 1.00 92.62 173 LYS A C 1
ATOM 1383 O O . LYS A 1 173 ? -6.384 -20.316 -18.559 1.00 92.62 173 LYS A O 1
ATOM 1388 N N . SER A 1 174 ? -4.419 -20.037 -17.502 1.00 91.81 174 SER A N 1
ATOM 1389 C CA . SER A 1 174 ? -4.902 -19.236 -16.373 1.00 91.81 174 SER A CA 1
ATOM 1390 C C . SER A 1 174 ? -4.842 -17.729 -16.633 1.00 91.81 174 SER A C 1
ATOM 1392 O O . SER A 1 174 ? -5.297 -16.950 -15.802 1.00 91.81 174 SER A O 1
ATOM 1394 N N . VAL A 1 175 ? -4.367 -17.288 -17.804 1.00 89.62 175 VAL A N 1
ATOM 1395 C CA . VAL A 1 175 ? -4.328 -15.863 -18.189 1.00 89.62 175 VAL A CA 1
ATOM 1396 C C . VAL A 1 175 ? -5.723 -15.217 -18.148 1.00 89.62 175 VAL A C 1
ATOM 1398 O O . VAL A 1 175 ? -5.859 -14.049 -17.798 1.00 89.62 175 VAL A O 1
ATOM 1401 N N . THR A 1 176 ? -6.790 -15.971 -18.431 1.00 86.12 176 THR A N 1
ATOM 1402 C CA . THR A 1 176 ? -8.176 -15.472 -18.326 1.00 86.12 176 THR A CA 1
ATOM 1403 C C . THR A 1 176 ? -8.687 -15.369 -16.886 1.00 86.12 176 THR A C 1
ATOM 1405 O O . THR A 1 176 ? -9.717 -14.740 -16.653 1.00 86.12 176 THR A O 1
ATOM 1408 N N . LEU A 1 177 ? -7.993 -15.999 -15.933 1.00 90.81 177 LEU A N 1
ATOM 1409 C CA . LEU A 1 177 ? -8.319 -16.040 -14.503 1.00 90.81 177 LEU A CA 1
ATOM 1410 C C . LEU A 1 177 ? -7.484 -15.047 -13.680 1.00 90.81 177 LEU A C 1
ATOM 1412 O O . LEU A 1 177 ? -7.530 -15.077 -12.452 1.00 90.81 177 LEU A O 1
ATOM 1416 N N . VAL A 1 178 ? -6.725 -14.170 -14.342 1.00 92.06 178 VAL A N 1
ATOM 1417 C CA . VAL A 1 178 ? -5.961 -13.105 -13.686 1.00 92.06 178 VAL A CA 1
ATOM 1418 C C . VAL A 1 178 ? -6.900 -12.209 -12.874 1.00 92.06 178 VAL A C 1
ATOM 1420 O O . VAL A 1 178 ? -8.037 -11.932 -13.281 1.00 92.06 178 VAL A O 1
ATOM 1423 N N . ARG A 1 179 ? -6.425 -11.783 -11.698 1.00 92.44 179 ARG A N 1
ATOM 1424 C CA . ARG A 1 179 ? -7.200 -10.968 -10.754 1.00 92.44 179 ARG A CA 1
ATOM 1425 C C . ARG A 1 179 ? -7.629 -9.662 -11.428 1.00 92.44 179 ARG A C 1
ATOM 1427 O O . ARG A 1 179 ? -6.954 -9.183 -12.337 1.00 92.44 179 ARG A O 1
ATOM 1434 N N . MET A 1 180 ? -8.763 -9.090 -11.011 1.00 89.62 180 MET A N 1
ATOM 1435 C CA . MET A 1 180 ? -9.283 -7.865 -11.640 1.00 89.62 180 MET A CA 1
ATOM 1436 C C . MET A 1 180 ? -8.244 -6.742 -11.613 1.00 89.62 180 MET A C 1
ATOM 1438 O O . MET A 1 180 ? -7.982 -6.148 -12.650 1.00 89.62 180 MET A O 1
ATOM 1442 N N . ASP A 1 181 ? -7.601 -6.537 -10.464 1.00 89.31 181 ASP A N 1
ATOM 1443 C CA . ASP A 1 181 ? -6.574 -5.520 -10.214 1.00 89.31 181 ASP A CA 1
ATOM 1444 C C . ASP A 1 181 ? -5.265 -5.735 -10.995 1.00 89.31 181 ASP A C 1
ATOM 1446 O O . ASP A 1 181 ? -4.423 -4.845 -11.047 1.00 89.31 181 ASP A O 1
ATOM 1450 N N . GLU A 1 182 ? -5.098 -6.895 -11.631 1.00 93.50 182 GLU A N 1
ATOM 1451 C CA . GLU A 1 182 ? -3.920 -7.257 -12.426 1.00 93.50 182 GLU A CA 1
ATOM 1452 C C . GLU A 1 182 ? -4.193 -7.216 -13.938 1.00 93.50 182 GLU A C 1
ATOM 1454 O O . GLU A 1 182 ? -3.314 -7.520 -14.748 1.00 93.50 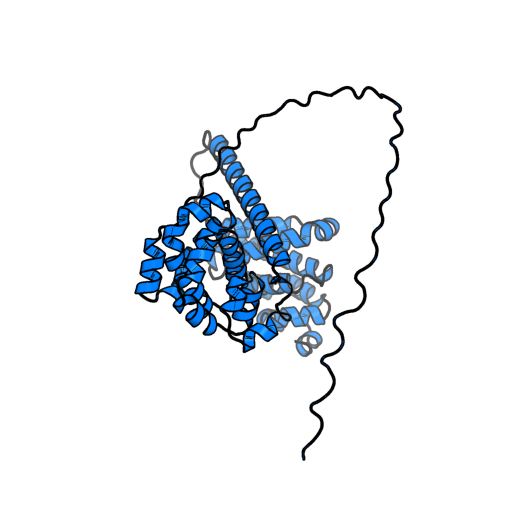182 GLU A O 1
ATOM 1459 N N . ARG A 1 183 ? -5.410 -6.852 -14.356 1.00 93.12 183 ARG A N 1
ATOM 1460 C CA . ARG A 1 183 ? -5.740 -6.706 -15.778 1.00 93.12 183 ARG A CA 1
ATOM 1461 C C . ARG A 1 183 ? -4.989 -5.519 -16.387 1.00 93.12 183 ARG A C 1
ATOM 1463 O O . ARG A 1 183 ? -4.851 -4.505 -15.711 1.00 93.12 183 ARG A O 1
ATOM 1470 N N . PRO A 1 184 ? -4.585 -5.575 -17.670 1.00 93.19 184 PRO A N 1
ATOM 1471 C CA . PRO A 1 184 ? -3.784 -4.513 -18.285 1.00 93.19 184 PRO A CA 1
ATOM 1472 C C . PRO A 1 184 ? -4.378 -3.106 -18.151 1.00 93.19 184 PRO A C 1
ATOM 1474 O O . PRO A 1 184 ? -3.640 -2.164 -17.881 1.00 93.19 184 PRO A O 1
ATOM 1477 N N . GLU A 1 185 ? -5.698 -2.961 -18.296 1.00 93.69 185 GLU A N 1
ATOM 1478 C CA . GLU A 1 185 ? -6.360 -1.656 -18.153 1.00 93.69 185 GLU A CA 1
ATOM 1479 C C . GLU A 1 185 ? -6.383 -1.167 -16.698 1.00 93.69 185 GLU A C 1
ATOM 1481 O O . GLU A 1 185 ? -6.086 -0.006 -16.440 1.00 93.69 185 GLU A O 1
ATOM 1486 N N . GLU A 1 186 ? -6.633 -2.054 -15.731 1.00 93.44 186 GLU A N 1
ATOM 1487 C CA . GLU A 1 186 ? -6.593 -1.707 -14.301 1.00 93.44 186 GLU A CA 1
ATOM 1488 C C . GLU A 1 186 ? -5.167 -1.372 -13.844 1.00 93.44 186 GLU A C 1
ATOM 1490 O O . GLU A 1 186 ? -4.959 -0.435 -13.077 1.00 93.44 186 GLU A O 1
ATOM 1495 N N . VAL A 1 187 ? -4.163 -2.080 -14.371 1.00 94.56 187 VAL A N 1
ATOM 1496 C CA . VAL A 1 187 ? -2.742 -1.797 -14.130 1.00 94.56 187 VAL A CA 1
ATOM 1497 C C . VAL A 1 187 ? -2.370 -0.414 -14.669 1.00 94.56 187 VAL A C 1
ATOM 1499 O O . VAL A 1 187 ? -1.693 0.341 -13.975 1.00 94.56 187 VAL A O 1
ATOM 1502 N N . ARG A 1 188 ? -2.839 -0.036 -15.867 1.00 94.44 188 ARG A N 1
ATOM 1503 C CA . ARG A 1 188 ? -2.626 1.314 -16.420 1.00 94.44 188 ARG A CA 1
ATOM 1504 C C . ARG A 1 188 ? -3.286 2.392 -15.564 1.00 94.44 188 ARG A C 1
ATOM 1506 O O . ARG A 1 188 ? -2.624 3.370 -15.228 1.00 94.44 188 ARG A O 1
ATOM 1513 N N . LEU A 1 189 ? -4.536 2.182 -15.149 1.00 91.88 189 LEU A N 1
ATOM 1514 C CA . LEU A 1 189 ? -5.241 3.096 -14.246 1.00 91.88 189 LEU A CA 1
ATOM 1515 C C . LEU A 1 189 ? -4.535 3.222 -12.889 1.00 91.88 189 LEU A C 1
ATOM 1517 O O . LEU A 1 189 ? -4.467 4.314 -12.326 1.00 91.88 189 LEU A O 1
ATOM 1521 N N . ALA A 1 190 ? -3.979 2.129 -12.363 1.00 90.00 190 ALA A N 1
ATOM 1522 C CA . ALA A 1 190 ? -3.196 2.151 -11.133 1.00 90.00 190 ALA A CA 1
ATOM 1523 C C . ALA A 1 190 ? -1.910 2.977 -11.291 1.00 90.00 190 ALA A C 1
ATOM 1525 O O . ALA A 1 190 ? -1.607 3.785 -10.415 1.00 90.00 190 ALA A O 1
ATOM 1526 N N . ILE A 1 191 ? -1.202 2.836 -12.419 1.00 93.69 191 ILE A N 1
ATOM 1527 C CA . ILE A 1 191 ? -0.017 3.648 -12.740 1.00 93.69 191 ILE A CA 1
ATOM 1528 C C . ILE A 1 191 ? -0.391 5.133 -12.840 1.00 93.69 191 ILE A C 1
ATOM 1530 O O . ILE A 1 191 ? 0.308 5.978 -12.287 1.00 93.69 191 ILE A O 1
ATOM 1534 N N . GLU A 1 192 ? -1.492 5.474 -13.514 1.00 92.50 192 GLU A N 1
ATOM 1535 C CA . GLU A 1 192 ? -1.966 6.862 -13.618 1.00 92.50 192 GLU A CA 1
ATOM 1536 C C . GLU A 1 192 ? -2.355 7.448 -12.259 1.00 92.50 192 GLU A C 1
ATOM 1538 O O . GLU A 1 192 ? -1.979 8.575 -11.940 1.00 92.50 192 GLU A O 1
ATOM 1543 N N . ARG A 1 193 ? -3.053 6.674 -11.423 1.00 89.69 193 ARG A N 1
ATOM 1544 C CA . ARG A 1 193 ? -3.390 7.089 -10.059 1.00 89.69 193 ARG A CA 1
ATOM 1545 C C . ARG A 1 193 ? -2.136 7.347 -9.230 1.00 89.69 193 ARG A C 1
ATOM 1547 O O . ARG A 1 193 ? -2.081 8.347 -8.522 1.00 89.69 193 ARG A O 1
ATOM 1554 N N . GLU A 1 194 ? -1.145 6.463 -9.312 1.00 91.75 194 GLU A N 1
ATOM 1555 C CA . GLU A 1 194 ? 0.112 6.624 -8.582 1.00 91.75 194 GLU A CA 1
ATOM 1556 C C . GLU A 1 194 ? 0.868 7.879 -9.036 1.00 91.75 194 GLU A C 1
ATOM 1558 O O . GLU A 1 194 ? 1.322 8.646 -8.193 1.00 91.75 194 GLU A O 1
ATOM 1563 N N . LYS A 1 195 ? 0.900 8.166 -10.344 1.00 89.62 195 LYS A N 1
ATOM 1564 C CA . LYS A 1 195 ? 1.466 9.420 -10.869 1.00 89.62 195 LYS A CA 1
ATOM 1565 C C . LYS A 1 195 ? 0.813 10.664 -10.279 1.00 89.62 195 LYS A C 1
ATOM 1567 O O . LYS A 1 195 ? 1.517 11.613 -9.956 1.00 89.62 195 LYS A O 1
ATOM 1572 N N . ILE A 1 196 ? -0.515 10.670 -10.161 1.00 86.25 196 ILE A N 1
ATOM 1573 C CA . ILE A 1 196 ? -1.254 11.801 -9.584 1.00 86.25 196 ILE A CA 1
ATOM 1574 C C . ILE A 1 196 ? -0.912 11.955 -8.100 1.00 86.25 196 ILE A C 1
ATOM 1576 O O . ILE A 1 196 ? -0.657 13.065 -7.650 1.00 86.25 196 ILE A O 1
ATOM 1580 N N . ILE A 1 197 ? -0.871 10.851 -7.347 1.00 81.88 197 ILE A N 1
ATOM 1581 C CA . ILE A 1 197 ? -0.503 10.873 -5.923 1.00 81.88 197 ILE A CA 1
ATOM 1582 C C . ILE A 1 197 ? 0.909 11.431 -5.739 1.00 81.88 197 ILE A C 1
ATOM 1584 O O . ILE A 1 197 ? 1.126 12.257 -4.860 1.00 81.88 197 ILE A O 1
ATOM 1588 N N . ASP A 1 198 ? 1.857 10.993 -6.562 1.00 83.81 198 ASP A N 1
ATOM 1589 C CA . ASP A 1 198 ? 3.233 11.470 -6.488 1.00 83.81 198 ASP A CA 1
ATOM 1590 C C . ASP A 1 198 ? 3.363 12.947 -6.872 1.00 83.81 198 ASP A C 1
ATOM 1592 O O . ASP A 1 198 ? 4.126 13.655 -6.226 1.00 83.81 198 ASP A O 1
ATOM 1596 N N . ALA A 1 199 ? 2.607 13.419 -7.868 1.00 84.69 199 ALA A N 1
ATOM 1597 C CA . ALA A 1 199 ? 2.577 14.836 -8.228 1.00 84.69 199 ALA A CA 1
ATOM 1598 C C . ALA A 1 199 ? 2.013 15.698 -7.087 1.00 84.69 199 ALA A C 1
ATOM 1600 O O . ALA A 1 199 ? 2.590 16.727 -6.765 1.00 84.69 199 ALA A O 1
ATOM 1601 N N . ILE A 1 200 ? 0.942 15.244 -6.424 1.00 80.88 200 ILE A N 1
ATOM 1602 C CA . ILE A 1 200 ? 0.378 15.938 -5.255 1.00 80.88 200 ILE A CA 1
ATOM 1603 C C . ILE A 1 200 ? 1.399 15.990 -4.115 1.00 80.88 200 ILE A C 1
ATOM 1605 O O . ILE A 1 200 ? 1.538 17.020 -3.469 1.00 80.88 200 ILE A O 1
ATOM 1609 N N . LYS A 1 201 ? 2.117 14.891 -3.854 1.00 81.88 201 LYS A N 1
ATOM 1610 C CA . LYS A 1 201 ? 3.160 14.873 -2.818 1.00 81.88 201 LYS A CA 1
ATOM 1611 C C . LYS A 1 201 ? 4.283 15.859 -3.123 1.00 81.88 201 LYS A C 1
ATOM 1613 O O . LYS A 1 201 ? 4.697 16.567 -2.221 1.00 81.88 201 LYS A O 1
ATOM 1618 N N . GLU A 1 202 ? 4.738 15.919 -4.372 1.00 85.12 202 GLU A N 1
ATOM 1619 C CA . GLU A 1 202 ? 5.771 16.874 -4.793 1.00 85.12 202 GLU A CA 1
ATOM 1620 C C . GLU A 1 202 ? 5.291 18.327 -4.692 1.00 85.12 202 GLU A C 1
ATOM 1622 O O . GLU A 1 202 ? 6.064 19.185 -4.281 1.00 85.12 202 GLU A O 1
ATOM 1627 N N . GLU A 1 203 ? 4.025 18.607 -5.021 1.00 82.69 203 GLU A N 1
ATOM 1628 C CA . GLU A 1 203 ? 3.429 19.938 -4.844 1.00 82.69 203 GLU A CA 1
ATOM 1629 C C . GLU A 1 203 ? 3.381 20.330 -3.359 1.00 82.69 203 GLU A C 1
ATOM 1631 O O . GLU A 1 203 ? 3.871 21.399 -3.003 1.00 82.69 203 GLU A O 1
ATOM 1636 N N . VAL A 1 204 ? 2.896 19.441 -2.485 1.00 80.38 204 VAL A N 1
ATOM 1637 C CA . VAL A 1 204 ? 2.837 19.677 -1.030 1.00 80.38 204 VAL A CA 1
ATOM 1638 C C . VAL A 1 204 ? 4.231 19.881 -0.436 1.00 80.38 204 VAL A C 1
ATOM 1640 O O . VAL A 1 204 ? 4.434 20.833 0.310 1.00 80.38 204 VAL A O 1
ATOM 1643 N N . GLU A 1 205 ? 5.198 19.034 -0.801 1.00 78.25 205 GLU A N 1
ATOM 1644 C CA . GLU A 1 205 ? 6.591 19.205 -0.381 1.00 78.25 205 GLU A CA 1
ATOM 1645 C C . GLU A 1 205 ? 7.131 20.551 -0.894 1.00 78.25 205 GLU A C 1
ATOM 1647 O O . GLU A 1 205 ? 7.724 21.297 -0.135 1.00 78.25 205 GLU A O 1
ATOM 1652 N N . SER A 1 206 ? 6.876 20.959 -2.139 1.00 77.44 206 SER A N 1
ATOM 1653 C CA . SER A 1 206 ? 7.372 22.256 -2.628 1.00 77.44 206 SER A CA 1
ATOM 1654 C C . SER A 1 206 ? 6.766 23.478 -1.918 1.00 77.44 206 SER A C 1
ATOM 1656 O O . SER A 1 206 ? 7.448 24.490 -1.757 1.00 77.44 206 SER A O 1
ATOM 1658 N N . GLU A 1 207 ? 5.507 23.391 -1.479 1.00 75.56 207 GLU A N 1
ATOM 1659 C CA . GLU A 1 207 ? 4.818 24.464 -0.752 1.00 75.56 207 GLU A CA 1
ATOM 1660 C C . GLU A 1 207 ? 5.316 24.597 0.695 1.00 75.56 207 GLU A C 1
ATOM 1662 O O . GLU A 1 207 ? 5.455 25.714 1.191 1.00 75.56 207 GLU A O 1
ATOM 1667 N N . GLU A 1 208 ? 5.633 23.479 1.353 1.00 70.56 208 GLU A N 1
ATOM 1668 C CA . GLU A 1 208 ? 6.168 23.458 2.720 1.00 70.56 208 GLU A CA 1
ATOM 1669 C C . GLU A 1 208 ? 7.540 24.147 2.793 1.00 70.56 208 GLU A C 1
ATOM 1671 O O . GLU A 1 208 ? 7.751 25.026 3.626 1.00 70.56 208 GLU A O 1
ATOM 1676 N N . TRP A 1 209 ? 8.427 23.871 1.832 1.00 61.56 209 TRP A N 1
ATOM 1677 C CA . TRP A 1 209 ? 9.754 24.500 1.774 1.00 61.56 209 TRP 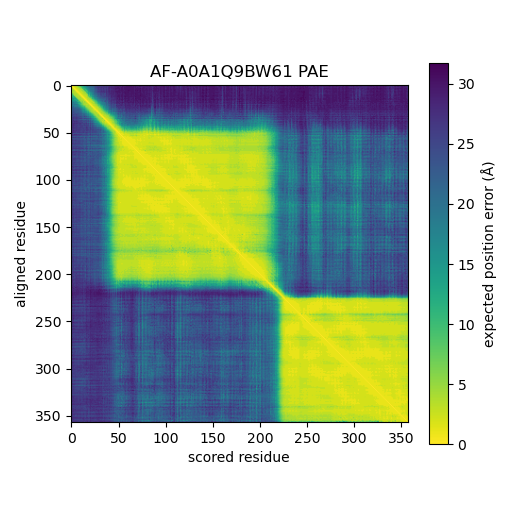A CA 1
ATOM 1678 C C . TRP A 1 209 ? 9.683 25.995 1.425 1.00 61.56 209 TRP A C 1
ATOM 1680 O O . TRP A 1 209 ? 10.498 26.781 1.904 1.00 61.56 209 TRP A O 1
ATOM 1690 N N . ALA A 1 210 ? 8.698 26.411 0.620 1.00 62.97 210 ALA A N 1
ATOM 1691 C CA . ALA A 1 210 ? 8.476 27.826 0.320 1.00 62.97 210 ALA A CA 1
ATOM 1692 C C . ALA A 1 210 ? 7.952 28.605 1.541 1.00 62.97 210 ALA A C 1
ATOM 1694 O O . ALA A 1 210 ? 8.284 29.778 1.704 1.00 62.97 210 ALA A O 1
ATOM 1695 N N . ALA A 1 211 ? 7.160 27.961 2.405 1.00 61.16 211 ALA A N 1
ATOM 1696 C CA . ALA A 1 211 ? 6.700 28.551 3.659 1.00 61.16 211 ALA A CA 1
ATOM 1697 C C . ALA A 1 211 ? 7.817 28.613 4.718 1.00 61.16 211 ALA A C 1
ATOM 1699 O O . ALA A 1 211 ? 7.886 29.581 5.472 1.00 61.16 211 ALA A O 1
ATOM 1700 N N . GLU A 1 212 ? 8.716 27.625 4.755 1.00 57.53 212 GLU A N 1
ATOM 1701 C CA . GLU A 1 212 ? 9.875 27.620 5.657 1.00 57.53 212 GLU A CA 1
ATOM 1702 C C . GLU A 1 212 ? 10.919 28.689 5.278 1.00 57.53 212 GLU A C 1
ATOM 1704 O O . GLU A 1 212 ? 11.386 29.415 6.158 1.00 57.53 212 GLU A O 1
ATOM 1709 N N . GLU A 1 213 ? 11.216 28.895 3.984 1.00 55.75 213 GLU A N 1
ATOM 1710 C CA . GLU A 1 213 ? 12.122 29.974 3.536 1.00 55.75 213 GLU A CA 1
ATOM 1711 C C . GLU A 1 213 ? 11.581 31.388 3.838 1.00 55.75 213 GLU A C 1
ATOM 1713 O O . GLU A 1 213 ? 12.366 32.322 4.017 1.00 55.75 213 GLU A O 1
ATOM 1718 N N . GLU A 1 214 ? 10.258 31.571 3.937 1.00 53.09 214 GLU A N 1
ATOM 1719 C CA . GLU A 1 214 ? 9.658 32.863 4.308 1.00 53.09 214 GLU A CA 1
ATOM 1720 C C . GLU A 1 214 ? 9.659 33.101 5.836 1.00 53.09 214 GLU A C 1
ATOM 1722 O O . GLU A 1 214 ? 9.557 34.246 6.285 1.00 53.09 214 GLU A O 1
ATOM 1727 N N . ILE A 1 215 ? 9.855 32.049 6.645 1.00 51.00 215 ILE A N 1
ATOM 1728 C CA . ILE A 1 215 ? 9.882 32.108 8.119 1.00 51.00 215 ILE A CA 1
ATOM 1729 C C . ILE A 1 215 ? 11.321 32.106 8.679 1.00 51.00 215 ILE A C 1
ATOM 1731 O O . ILE A 1 215 ? 11.559 32.667 9.750 1.00 51.00 215 ILE A O 1
ATOM 1735 N N . GLU A 1 216 ? 12.329 31.621 7.941 1.00 47.16 216 GLU A N 1
ATOM 1736 C CA . GLU A 1 216 ? 13.746 31.654 8.368 1.00 47.16 216 GLU A CA 1
ATOM 1737 C C . GLU A 1 216 ? 14.368 33.070 8.488 1.00 47.16 216 GLU A C 1
ATOM 1739 O O . GLU A 1 216 ? 15.517 33.216 8.918 1.00 47.16 216 GLU A O 1
ATOM 1744 N N . ALA A 1 217 ? 13.623 34.144 8.198 1.00 51.12 217 ALA A N 1
ATOM 1745 C CA . ALA A 1 217 ? 14.051 35.514 8.500 1.00 51.12 217 ALA A CA 1
ATOM 1746 C C . ALA A 1 217 ? 13.803 35.942 9.962 1.00 51.12 217 ALA A C 1
ATOM 1748 O O . ALA A 1 217 ? 14.467 36.864 10.439 1.00 51.12 217 ALA A O 1
ATOM 1749 N N . GLU A 1 218 ? 12.912 35.280 10.705 1.00 49.97 218 GLU A N 1
ATOM 1750 C CA . GLU A 1 218 ? 12.666 35.581 12.117 1.00 49.97 218 GLU A CA 1
ATOM 1751 C C . GLU A 1 218 ? 12.279 34.311 12.881 1.00 49.97 218 GLU A C 1
ATOM 1753 O O . GLU A 1 218 ? 11.114 33.940 12.923 1.00 49.97 218 GLU A O 1
ATOM 1758 N N . VAL A 1 219 ? 13.268 33.690 13.534 1.00 43.59 219 VAL A N 1
ATOM 1759 C CA . VAL A 1 219 ? 13.225 33.086 14.887 1.00 43.59 219 VAL A CA 1
ATOM 1760 C C . VAL A 1 219 ? 14.193 31.903 14.926 1.00 43.59 219 VAL A C 1
ATOM 1762 O O . VAL A 1 219 ? 13.925 30.792 14.485 1.00 43.59 219 VAL A O 1
ATOM 1765 N N . SER A 1 220 ? 15.369 32.160 15.500 1.00 45.88 220 SER A N 1
ATOM 1766 C CA . SER A 1 220 ? 16.293 31.108 15.899 1.00 45.88 220 SER A CA 1
ATOM 1767 C C . SER A 1 220 ? 15.762 30.379 17.133 1.00 45.88 220 SER A C 1
ATOM 1769 O O . SER A 1 220 ? 15.395 31.045 18.105 1.00 45.88 220 SER A O 1
ATOM 1771 N N . ALA A 1 221 ? 15.942 29.057 17.120 1.00 54.94 221 ALA A N 1
ATOM 1772 C CA . ALA A 1 221 ? 15.870 28.100 18.227 1.00 54.94 221 ALA A CA 1
ATOM 1773 C C . ALA A 1 221 ? 14.570 27.297 18.322 1.00 54.94 221 ALA A C 1
ATOM 1775 O O . ALA A 1 221 ? 13.822 27.479 19.275 1.00 54.94 221 ALA A O 1
ATOM 1776 N N . GLU A 1 222 ? 14.377 26.314 17.436 1.00 47.12 222 GLU A N 1
ATOM 1777 C CA . GLU A 1 222 ? 13.408 25.247 17.696 1.00 47.12 222 GLU A CA 1
ATOM 1778 C C . GLU A 1 222 ? 13.970 23.845 17.435 1.00 47.12 222 GLU A C 1
ATOM 1780 O O . GLU A 1 222 ? 14.769 23.571 16.542 1.00 47.12 222 GLU A O 1
ATOM 1785 N N . THR A 1 223 ? 13.596 22.985 18.371 1.00 50.72 223 THR A N 1
ATOM 1786 C CA . THR A 1 223 ? 13.881 21.568 18.540 1.00 50.72 223 THR A CA 1
ATOM 1787 C C . THR A 1 223 ? 13.627 20.757 17.276 1.00 50.72 223 THR A C 1
ATOM 1789 O O . THR A 1 223 ? 12.554 20.843 16.696 1.00 50.72 223 THR A O 1
ATOM 1792 N N . SER A 1 224 ? 14.574 19.895 16.898 1.00 50.34 224 SER A N 1
ATOM 1793 C CA . SER A 1 224 ? 14.385 18.887 15.852 1.00 50.34 224 SER A CA 1
ATOM 1794 C C . SER A 1 224 ? 13.286 17.897 16.263 1.00 50.34 224 SER A C 1
ATOM 1796 O O . SER A 1 224 ? 13.558 16.892 16.930 1.00 50.34 224 SER A O 1
ATOM 1798 N N . THR A 1 225 ? 12.037 18.194 15.922 1.00 65.81 225 THR A N 1
ATOM 1799 C CA . THR A 1 225 ? 10.899 17.314 16.185 1.00 65.81 225 THR A CA 1
ATOM 1800 C C . THR A 1 225 ? 11.051 16.070 15.313 1.00 65.81 225 THR A C 1
ATOM 1802 O O . THR A 1 225 ? 11.233 16.158 14.101 1.00 65.81 225 THR A O 1
ATOM 1805 N N . HIS A 1 226 ? 11.055 14.887 15.930 1.00 82.44 226 HIS A N 1
ATOM 1806 C CA . HIS A 1 226 ? 11.225 13.625 15.212 1.00 82.44 226 HIS A CA 1
ATOM 1807 C C . HIS A 1 226 ? 10.079 13.451 14.189 1.00 82.44 226 HIS A C 1
ATOM 1809 O O . HIS A 1 226 ? 8.921 13.554 14.597 1.00 82.44 226 HIS A O 1
ATOM 1815 N N . PRO A 1 227 ? 10.336 13.132 12.903 1.00 89.38 227 PRO A N 1
ATOM 1816 C CA . PRO A 1 227 ? 9.289 13.048 11.874 1.00 89.38 227 PRO A CA 1
ATOM 1817 C C . PRO A 1 227 ? 8.119 12.125 12.245 1.00 89.38 227 PRO A C 1
ATOM 1819 O O . PRO A 1 227 ? 6.960 12.445 11.994 1.00 89.38 227 PRO A O 1
ATOM 1822 N N . SER A 1 228 ? 8.398 10.999 12.916 1.00 90.75 228 SER A N 1
ATOM 1823 C CA . SER A 1 228 ? 7.338 10.110 13.417 1.00 90.75 228 SER A CA 1
ATOM 1824 C C . SER A 1 228 ? 6.451 10.761 14.482 1.00 90.75 228 SER A C 1
ATOM 1826 O O . SER A 1 228 ? 5.252 10.500 14.498 1.00 90.75 228 SER A O 1
ATOM 1828 N N . LEU A 1 229 ? 7.018 11.603 15.358 1.00 93.81 229 LEU A N 1
ATOM 1829 C CA . LEU A 1 229 ? 6.250 12.302 16.390 1.00 93.81 229 LEU A CA 1
ATOM 1830 C C . LEU A 1 229 ? 5.299 13.313 15.752 1.00 93.81 229 LEU A C 1
ATOM 1832 O O . LEU A 1 229 ? 4.131 13.333 16.120 1.00 93.81 229 LEU A O 1
ATOM 1836 N N . SER A 1 230 ? 5.777 14.059 14.752 1.00 94.12 230 SER A N 1
ATOM 1837 C CA . SER A 1 230 ? 4.945 14.987 13.978 1.00 94.12 230 SER A CA 1
ATOM 1838 C C . SER A 1 230 ? 3.755 14.262 13.332 1.00 94.12 230 SER A C 1
ATOM 1840 O O . SER A 1 230 ? 2.602 14.611 13.569 1.00 94.12 230 SER A O 1
ATOM 1842 N N . ALA A 1 231 ? 4.000 13.136 12.649 1.00 95.25 231 ALA A N 1
ATOM 1843 C CA . ALA A 1 231 ? 2.924 12.339 12.053 1.00 95.25 231 ALA A CA 1
ATOM 1844 C C . ALA A 1 231 ? 1.915 11.791 13.088 1.00 95.25 231 ALA A C 1
ATOM 1846 O O . ALA A 1 231 ? 0.727 11.639 12.785 1.00 95.25 231 ALA A O 1
ATOM 1847 N N . LEU A 1 232 ? 2.369 11.459 14.303 1.00 97.38 232 LEU A N 1
ATOM 1848 C CA . LEU A 1 232 ? 1.486 11.057 15.401 1.00 97.38 232 LEU A CA 1
ATOM 1849 C C . LEU A 1 232 ? 0.650 12.236 15.908 1.00 97.38 232 LEU A C 1
ATOM 1851 O O . LEU A 1 232 ? -0.560 12.072 16.071 1.00 97.38 232 LEU A O 1
ATOM 1855 N N . GLN A 1 233 ? 1.268 13.399 16.110 1.00 97.44 233 GLN A N 1
ATOM 1856 C CA . GLN A 1 233 ? 0.604 14.630 16.545 1.00 97.44 233 GLN A CA 1
ATOM 1857 C C . GLN A 1 233 ? -0.470 15.064 15.544 1.00 97.44 233 GLN A C 1
ATOM 1859 O O . GLN A 1 233 ? -1.620 15.230 15.938 1.00 97.44 233 GLN A O 1
ATOM 1864 N N . ASP A 1 234 ? -0.169 15.059 14.245 1.00 96.31 234 ASP A N 1
ATOM 1865 C CA . ASP A 1 234 ? -1.145 15.329 13.180 1.00 96.31 234 ASP A CA 1
ATOM 1866 C C . ASP A 1 234 ? -2.372 14.412 13.246 1.00 96.31 234 ASP A C 1
ATOM 1868 O O . ASP A 1 234 ? -3.516 14.825 13.023 1.00 96.31 234 ASP A O 1
ATOM 1872 N N . GLY A 1 235 ? -2.139 13.129 13.524 1.00 98.00 235 GLY A N 1
ATOM 1873 C CA . GLY A 1 235 ? -3.193 12.138 13.686 1.00 98.00 235 GLY A CA 1
ATOM 1874 C C . GLY A 1 235 ? -4.046 12.372 14.932 1.00 98.00 235 GLY A C 1
ATOM 1875 O O . GLY A 1 235 ? -5.272 12.234 14.879 1.00 98.00 235 GLY A O 1
ATOM 1876 N N . ILE A 1 236 ? -3.404 12.732 16.043 1.00 98.31 236 ILE A N 1
ATOM 1877 C CA . ILE A 1 236 ? -4.051 13.062 17.315 1.00 98.31 236 ILE A CA 1
ATOM 1878 C C . ILE A 1 236 ? -4.897 14.327 17.167 1.00 98.31 236 ILE A C 1
ATOM 1880 O O . ILE A 1 236 ? -6.078 14.308 17.516 1.00 98.31 236 ILE A O 1
ATOM 1884 N N . ASP A 1 237 ? -4.337 15.386 16.593 1.00 97.56 237 ASP A N 1
ATOM 1885 C CA . ASP A 1 237 ? -5.011 16.665 16.394 1.00 97.56 237 ASP A CA 1
ATOM 1886 C C . ASP A 1 237 ? -6.209 16.517 15.459 1.00 97.56 237 ASP A C 1
ATOM 1888 O O . ASP A 1 237 ? -7.306 16.988 15.769 1.00 97.56 237 ASP A O 1
ATOM 1892 N N . ALA A 1 238 ? -6.052 15.764 14.365 1.00 97.56 238 ALA A N 1
ATOM 1893 C CA . ALA A 1 238 ? -7.158 15.454 13.467 1.00 97.56 238 ALA A CA 1
ATOM 1894 C C . ALA A 1 238 ? -8.286 14.686 14.173 1.00 97.56 238 ALA A C 1
ATOM 1896 O O . ALA A 1 238 ? -9.455 14.963 13.913 1.00 97.56 238 ALA A O 1
ATOM 1897 N N . ALA A 1 239 ? -7.963 13.742 15.065 1.00 98.06 239 ALA A N 1
ATOM 1898 C CA . ALA A 1 239 ? -8.955 12.997 15.840 1.00 98.06 239 ALA A CA 1
ATOM 1899 C C . ALA A 1 239 ? -9.656 13.873 16.893 1.00 98.06 239 ALA A C 1
ATOM 1901 O O . ALA A 1 239 ? -10.870 13.768 17.070 1.00 98.06 239 ALA A O 1
ATOM 1902 N N . ILE A 1 240 ? -8.914 14.750 17.577 1.00 97.69 240 ILE A N 1
ATOM 1903 C CA . ILE A 1 240 ? -9.445 15.660 18.604 1.00 97.69 240 ILE A CA 1
ATOM 1904 C C . ILE A 1 240 ? -10.327 16.751 17.985 1.00 97.69 240 ILE A C 1
ATOM 1906 O O . ILE A 1 240 ? -11.308 17.159 18.605 1.00 97.69 240 ILE A O 1
ATOM 1910 N N . ALA A 1 241 ? -10.025 17.193 16.762 1.00 96.62 241 ALA A N 1
ATOM 1911 C CA . ALA A 1 241 ? -10.821 18.184 16.040 1.00 96.62 241 ALA A CA 1
ATOM 1912 C C . ALA A 1 241 ? -12.247 17.702 15.685 1.00 96.62 241 ALA A C 1
ATOM 1914 O O . ALA A 1 241 ? -13.100 18.524 15.329 1.00 96.62 241 ALA A O 1
ATOM 1915 N N . ILE A 1 242 ? -12.515 16.391 15.781 1.00 96.75 242 ILE A N 1
ATOM 1916 C CA . ILE A 1 242 ? -13.843 15.791 15.602 1.00 96.75 242 ILE A CA 1
ATOM 1917 C C . ILE A 1 242 ? -14.602 15.815 16.937 1.00 96.75 242 ILE A C 1
ATOM 1919 O O . ILE A 1 242 ? -14.659 14.832 17.676 1.00 96.75 242 ILE A O 1
ATOM 1923 N N . ASP A 1 243 ? -15.199 16.960 17.245 1.00 92.75 243 ASP A N 1
ATOM 1924 C CA . ASP A 1 243 ? -15.937 17.228 18.484 1.00 92.75 243 ASP A CA 1
ATOM 1925 C C . ASP A 1 243 ? -17.465 17.099 18.344 1.00 92.75 243 ASP A C 1
ATOM 1927 O O . ASP A 1 243 ? -18.181 17.117 19.349 1.00 92.75 243 ASP A O 1
ATOM 1931 N N . ASP A 1 244 ? -17.978 16.918 17.123 1.00 93.19 244 ASP A N 1
ATOM 1932 C CA . ASP A 1 244 ? -19.409 16.801 16.850 1.00 93.19 244 ASP A CA 1
ATOM 1933 C C . ASP A 1 244 ? -19.753 15.696 15.823 1.00 93.19 244 ASP A C 1
ATOM 1935 O O . ASP A 1 244 ? -18.903 15.283 15.026 1.00 93.19 244 ASP A O 1
ATOM 1939 N N . PRO A 1 245 ? -21.006 15.189 15.820 1.00 92.75 245 PRO A N 1
ATOM 1940 C CA . PRO A 1 245 ? -21.421 14.123 14.906 1.00 92.75 245 PRO A CA 1
ATOM 1941 C C . PRO A 1 245 ? -21.342 14.490 13.418 1.00 92.75 245 PRO A C 1
ATOM 1943 O O . PRO A 1 245 ? -21.077 13.617 12.603 1.00 92.75 245 PRO A O 1
ATOM 1946 N N . SER A 1 246 ? -21.540 15.758 13.048 1.00 93.19 246 SER A N 1
ATOM 1947 C CA . SER A 1 246 ? -21.509 16.167 11.638 1.00 93.19 246 SER A CA 1
ATOM 1948 C C . SER A 1 246 ? -20.094 16.119 11.061 1.00 93.19 246 SER A C 1
ATOM 1950 O O . SER A 1 246 ? -19.900 15.673 9.931 1.00 93.19 246 SER A O 1
ATOM 1952 N N . LYS A 1 247 ? -19.086 16.480 11.866 1.00 94.81 247 LYS A N 1
ATOM 1953 C CA . LYS A 1 247 ? -17.674 16.295 11.509 1.00 94.81 247 LYS A CA 1
ATOM 1954 C C . LYS A 1 247 ? -17.277 14.825 11.452 1.00 94.81 247 LYS A C 1
ATOM 1956 O O . LYS A 1 247 ? -16.394 14.476 10.669 1.00 94.81 247 LYS A O 1
ATOM 1961 N N . MET A 1 248 ? -17.904 13.966 12.258 1.00 96.31 248 MET A N 1
ATOM 1962 C CA . MET A 1 248 ? -17.644 12.525 12.208 1.00 96.31 248 MET A CA 1
ATOM 1963 C C . MET A 1 248 ? -17.984 11.958 10.823 1.00 96.31 248 MET A C 1
ATOM 1965 O O . MET A 1 248 ? -17.149 11.268 10.239 1.00 96.31 248 MET A O 1
ATOM 1969 N N . ASP A 1 249 ? -19.136 12.340 10.264 1.00 93.81 249 ASP A N 1
ATOM 1970 C CA . ASP A 1 249 ? -19.579 11.896 8.938 1.00 93.81 249 ASP A CA 1
ATOM 1971 C C . ASP A 1 249 ? -18.658 12.399 7.809 1.00 93.81 249 ASP A C 1
ATOM 1973 O O . ASP A 1 249 ? -18.331 11.652 6.884 1.00 93.81 249 ASP A O 1
ATOM 1977 N N . SER A 1 250 ? -18.223 13.665 7.859 1.00 93.56 250 SER A N 1
ATOM 1978 C CA . SER A 1 250 ? -17.441 14.272 6.770 1.00 93.56 250 SER A CA 1
ATOM 1979 C C . SER A 1 250 ? -15.938 14.003 6.857 1.00 93.56 250 SER A C 1
ATOM 1981 O O . SER A 1 250 ? -15.269 13.868 5.832 1.00 93.56 250 SER A O 1
ATOM 1983 N N . CYS A 1 251 ? -15.388 13.957 8.071 1.00 95.38 251 CYS A N 1
ATOM 1984 C CA . CYS A 1 251 ? -13.945 13.983 8.315 1.00 95.38 251 CYS A CA 1
ATOM 1985 C C . CYS A 1 251 ? -13.432 12.755 9.080 1.00 95.38 251 CYS A C 1
ATOM 1987 O O . CYS A 1 251 ? -12.218 12.552 9.133 1.00 95.38 251 CYS A O 1
ATOM 1989 N N . GLY A 1 252 ? -14.313 11.909 9.628 1.00 97.06 252 GLY A N 1
ATOM 1990 C CA . GLY A 1 252 ? -13.932 10.781 10.483 1.00 97.06 252 GLY A CA 1
ATOM 1991 C C . GLY A 1 252 ? -12.977 9.791 9.812 1.00 97.06 252 GLY A C 1
A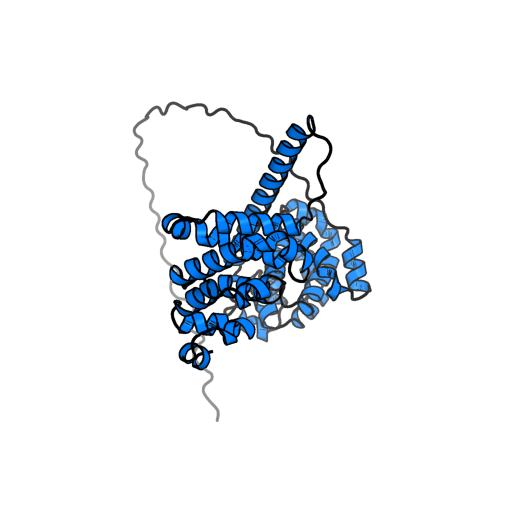TOM 1992 O O . GLY A 1 252 ? -11.989 9.382 10.420 1.00 97.06 252 GLY A O 1
ATOM 1993 N N . LEU A 1 253 ? -13.199 9.463 8.533 1.00 97.25 253 LEU A N 1
ATOM 1994 C CA . LEU A 1 253 ? -12.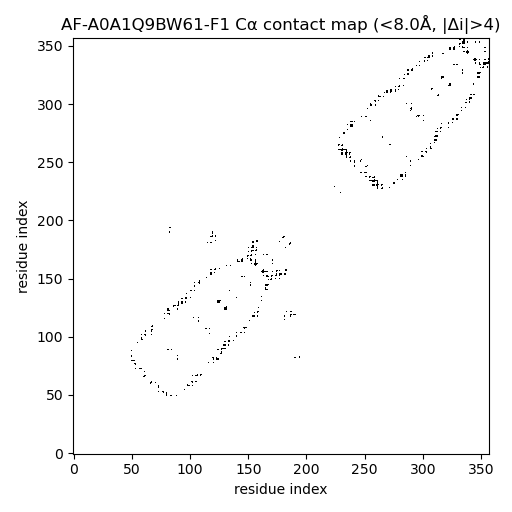304 8.576 7.778 1.00 97.25 253 LEU A CA 1
ATOM 1995 C C . LEU A 1 253 ? -10.915 9.197 7.553 1.00 97.25 253 LEU A C 1
ATOM 1997 O O . LEU A 1 253 ? -9.903 8.505 7.656 1.00 97.25 253 LEU A O 1
ATOM 2001 N N . SER A 1 254 ? -10.859 10.498 7.257 1.00 96.62 254 SER A N 1
ATOM 2002 C CA . SER A 1 254 ? -9.592 11.216 7.067 1.00 96.62 254 SER A CA 1
ATOM 2003 C C . SER A 1 254 ? -8.788 11.256 8.370 1.00 96.62 254 SER A C 1
ATOM 2005 O O . SER A 1 254 ? -7.614 10.883 8.381 1.00 96.62 254 SER A O 1
ATOM 2007 N N . ALA A 1 255 ? -9.446 11.594 9.485 1.00 98.31 255 ALA A N 1
ATOM 2008 C CA . ALA A 1 255 ? -8.841 11.589 10.815 1.00 98.31 255 ALA A CA 1
ATOM 2009 C C . ALA A 1 255 ? -8.348 10.189 11.222 1.00 98.31 255 ALA A C 1
ATOM 2011 O O . ALA A 1 255 ? -7.215 10.049 11.677 1.00 98.31 255 ALA A O 1
ATOM 2012 N N . LEU A 1 256 ? -9.142 9.135 10.977 1.00 98.50 256 LEU A N 1
ATOM 2013 C CA . LEU A 1 256 ? -8.727 7.751 11.228 1.00 98.50 256 LEU A CA 1
ATOM 2014 C C . LEU A 1 256 ? -7.472 7.376 10.429 1.00 98.50 256 LEU A C 1
ATOM 2016 O O . LEU A 1 256 ? -6.569 6.748 10.976 1.00 98.50 256 LEU A O 1
ATOM 2020 N N . ASN A 1 257 ? -7.392 7.763 9.153 1.00 98.00 257 ASN A N 1
ATOM 2021 C CA . ASN A 1 257 ? -6.233 7.463 8.312 1.00 98.00 257 ASN A CA 1
ATOM 2022 C C . ASN A 1 257 ? -4.969 8.199 8.775 1.00 98.00 257 ASN A C 1
ATOM 2024 O O . ASN A 1 257 ? -3.913 7.573 8.843 1.00 98.00 257 ASN A O 1
ATOM 2028 N N . LYS A 1 258 ? -5.070 9.485 9.140 1.00 97.25 258 LYS A N 1
ATOM 2029 C CA . LYS A 1 258 ? -3.940 10.240 9.709 1.00 97.25 258 LYS A CA 1
ATOM 2030 C C . LYS A 1 258 ? -3.452 9.614 11.012 1.00 97.25 258 LYS A C 1
ATOM 2032 O O . LYS A 1 258 ? -2.271 9.309 11.145 1.00 97.25 258 LYS A O 1
ATOM 2037 N N . LEU A 1 259 ? -4.378 9.320 11.927 1.00 98.50 259 LEU A N 1
ATOM 2038 C CA . LEU A 1 259 ? -4.067 8.660 13.193 1.00 98.50 259 LEU A CA 1
ATOM 2039 C C . LEU A 1 259 ? -3.409 7.293 12.985 1.00 98.50 259 LEU A C 1
ATOM 2041 O O . LEU A 1 259 ? -2.448 6.955 13.673 1.00 98.50 259 LEU A O 1
ATOM 2045 N N . ARG A 1 260 ? -3.891 6.517 12.011 1.00 98.25 260 ARG A N 1
ATOM 2046 C CA . ARG A 1 260 ? -3.305 5.228 11.645 1.00 98.25 260 ARG A CA 1
ATOM 2047 C C . ARG A 1 260 ? -1.874 5.371 11.133 1.00 98.25 260 ARG A C 1
ATOM 2049 O O . ARG A 1 260 ? -1.016 4.622 11.588 1.00 98.25 260 ARG A O 1
ATOM 2056 N N . ILE A 1 261 ? -1.608 6.322 10.234 1.00 96.88 261 ILE A N 1
ATOM 2057 C CA . ILE A 1 261 ? -0.251 6.609 9.742 1.00 96.88 261 ILE A CA 1
ATOM 2058 C C . ILE A 1 261 ? 0.663 6.971 10.916 1.00 96.88 261 ILE A C 1
ATOM 2060 O O . ILE A 1 261 ? 1.707 6.346 11.076 1.00 96.88 261 ILE A O 1
ATOM 2064 N N . GLY A 1 262 ? 0.236 7.895 11.780 1.00 97.56 262 GLY A N 1
ATOM 2065 C CA . GLY A 1 262 ? 0.993 8.299 12.965 1.00 97.56 262 GLY A CA 1
ATOM 2066 C C . GLY A 1 262 ? 1.312 7.138 13.912 1.00 97.56 262 GLY A C 1
ATOM 2067 O O . GLY A 1 262 ? 2.461 6.946 14.305 1.00 97.56 262 GLY A O 1
ATOM 2068 N N . CYS A 1 263 ? 0.322 6.293 14.221 1.00 97.94 263 CYS A N 1
ATOM 2069 C CA . CYS A 1 263 ? 0.526 5.123 15.081 1.00 97.94 263 CYS A CA 1
ATOM 2070 C C . CYS A 1 263 ? 1.500 4.103 14.471 1.00 97.94 263 CYS A C 1
ATOM 2072 O O . CYS A 1 263 ? 2.295 3.516 15.201 1.00 97.94 263 CYS A O 1
ATOM 2074 N N . ILE A 1 264 ? 1.447 3.882 13.151 1.00 97.38 264 ILE A N 1
ATOM 2075 C CA . ILE A 1 264 ? 2.370 2.978 12.447 1.00 97.38 264 ILE A CA 1
ATOM 2076 C C . ILE A 1 264 ? 3.791 3.552 12.452 1.00 97.38 264 ILE A C 1
ATOM 2078 O O . ILE A 1 264 ? 4.737 2.815 12.721 1.00 97.38 264 ILE A O 1
ATOM 2082 N N . SER A 1 265 ? 3.947 4.856 12.210 1.00 95.50 265 SER A N 1
ATOM 2083 C CA . SER A 1 265 ? 5.251 5.536 12.195 1.00 95.50 265 SER A CA 1
ATOM 2084 C C . SER A 1 265 ? 5.961 5.535 13.553 1.00 95.50 265 SER A C 1
ATOM 2086 O O . SER A 1 265 ? 7.188 5.632 13.594 1.00 95.50 265 SER A O 1
ATOM 2088 N N . CYS A 1 266 ? 5.207 5.408 14.650 1.00 96.31 266 CYS A N 1
ATOM 2089 C CA . CYS A 1 266 ? 5.724 5.308 16.019 1.00 96.31 266 CYS A CA 1
ATOM 2090 C C . CYS A 1 266 ? 5.745 3.871 16.569 1.00 96.31 266 CYS A C 1
ATOM 2092 O O . CYS A 1 266 ? 6.093 3.661 17.732 1.00 96.31 266 CYS A O 1
ATOM 2094 N N . ALA A 1 267 ? 5.340 2.867 15.785 1.00 95.38 267 ALA A N 1
ATOM 2095 C CA . ALA A 1 267 ? 5.211 1.501 16.277 1.00 95.38 267 ALA A CA 1
ATOM 2096 C C . ALA A 1 267 ? 6.563 0.951 16.774 1.00 95.38 267 ALA A C 1
ATOM 2098 O O . ALA A 1 267 ? 7.537 0.885 16.027 1.00 95.38 267 ALA A O 1
ATOM 2099 N N . GLY A 1 268 ? 6.603 0.519 18.039 1.00 92.31 268 GLY A N 1
ATOM 2100 C CA . GLY A 1 268 ? 7.814 0.021 18.700 1.00 92.31 268 GLY A CA 1
ATOM 2101 C C . GLY A 1 268 ? 8.627 1.083 19.449 1.00 92.31 268 GLY A C 1
ATOM 2102 O O . GLY A 1 268 ? 9.562 0.710 20.155 1.00 92.31 268 GLY A O 1
ATOM 2103 N N . ASP A 1 269 ? 8.257 2.365 19.355 1.00 95.69 269 ASP A N 1
ATOM 2104 C CA . ASP A 1 269 ? 8.865 3.455 20.122 1.00 95.69 269 ASP A CA 1
ATOM 2105 C C . ASP A 1 269 ? 7.885 4.025 21.163 1.00 95.69 269 ASP A C 1
ATOM 2107 O O . ASP A 1 269 ? 7.179 5.017 20.960 1.00 95.69 269 ASP A O 1
ATOM 2111 N N . ASP A 1 270 ? 7.847 3.374 22.325 1.00 96.12 270 ASP A N 1
ATOM 2112 C CA . ASP A 1 270 ? 6.969 3.737 23.443 1.00 96.12 270 ASP A CA 1
ATOM 2113 C C . ASP A 1 270 ? 7.250 5.128 24.028 1.00 96.12 270 ASP A C 1
ATOM 2115 O O . ASP A 1 270 ? 6.383 5.710 24.692 1.00 96.12 270 ASP A O 1
ATOM 2119 N N . HIS A 1 271 ? 8.439 5.690 23.790 1.00 96.88 271 HIS A N 1
ATOM 2120 C CA . HIS A 1 271 ? 8.775 7.028 24.265 1.00 96.88 271 HIS A CA 1
ATOM 2121 C C . HIS A 1 271 ? 7.953 8.098 23.535 1.00 96.88 271 HIS A C 1
ATOM 2123 O O . HIS A 1 271 ? 7.509 9.058 24.166 1.00 96.88 271 HIS A O 1
ATOM 2129 N N . LEU A 1 272 ? 7.683 7.916 22.238 1.00 96.00 272 LEU A N 1
ATOM 2130 C CA . LEU A 1 272 ? 6.866 8.848 21.453 1.00 96.00 272 LEU A CA 1
ATOM 2131 C C . LEU A 1 272 ? 5.409 8.853 21.927 1.00 96.00 272 LEU A C 1
ATOM 2133 O O . LEU A 1 272 ? 4.845 9.914 22.173 1.00 96.00 272 LEU A O 1
ATOM 2137 N N . PHE A 1 273 ? 4.823 7.677 22.174 1.00 97.50 273 PHE A N 1
ATOM 2138 C CA . PHE A 1 273 ? 3.482 7.590 22.767 1.00 97.50 273 PHE A CA 1
ATOM 2139 C C . PHE A 1 273 ? 3.429 8.194 24.174 1.00 97.50 273 PHE A C 1
ATOM 2141 O O . PHE A 1 273 ? 2.425 8.795 24.555 1.00 97.50 273 PHE A O 1
ATOM 2148 N N . SER A 1 274 ? 4.507 8.066 24.949 1.00 97.00 274 SER A N 1
ATOM 2149 C CA . SER A 1 274 ? 4.570 8.607 26.309 1.00 97.00 274 SER A CA 1
ATOM 2150 C C . SER A 1 274 ? 4.503 10.136 26.356 1.00 97.00 274 SER A C 1
ATOM 2152 O O . SER A 1 274 ? 3.954 10.680 27.311 1.00 97.00 274 SER A O 1
ATOM 2154 N N . GLN A 1 275 ? 5.009 10.825 25.329 1.00 96.94 275 GLN A N 1
ATOM 2155 C CA . GLN A 1 275 ? 4.927 12.288 25.224 1.00 96.94 275 GLN A CA 1
ATOM 2156 C C . GLN A 1 275 ? 3.487 12.781 25.035 1.00 96.94 275 GLN A C 1
ATOM 2158 O O . GLN A 1 275 ? 3.142 13.862 25.495 1.00 96.94 275 GLN A O 1
ATOM 2163 N N . GLU A 1 276 ? 2.629 11.952 24.441 1.00 97.56 276 GLU A N 1
ATOM 2164 C CA . GLU A 1 276 ? 1.250 12.298 24.087 1.00 97.56 276 GLU A CA 1
ATOM 2165 C C . GLU A 1 276 ? 0.201 11.639 25.007 1.00 97.56 276 GLU A C 1
ATOM 2167 O O . GLU A 1 276 ? -0.976 11.520 24.656 1.00 97.56 276 GLU A O 1
ATOM 2172 N N . LEU A 1 277 ? 0.595 11.184 26.204 1.00 97.12 277 LEU A N 1
ATOM 2173 C CA . LEU A 1 277 ? -0.289 10.446 27.123 1.00 97.12 277 LEU A CA 1
ATOM 2174 C C . LEU A 1 277 ? -1.571 11.202 27.497 1.00 97.12 277 LEU A C 1
ATOM 2176 O O . LEU A 1 277 ? -2.625 10.578 27.650 1.00 97.12 277 LEU A O 1
ATOM 2180 N N . ASP A 1 278 ? -1.504 12.529 27.599 1.00 97.19 278 ASP A N 1
ATOM 2181 C CA . ASP A 1 278 ? -2.650 13.376 27.953 1.00 97.19 278 ASP A CA 1
ATOM 2182 C C . ASP A 1 278 ? -3.752 13.361 26.878 1.00 97.19 278 ASP A C 1
ATOM 2184 O O . ASP A 1 278 ? -4.928 13.620 27.163 1.00 97.19 278 ASP A O 1
ATOM 2188 N N . ASN A 1 279 ? -3.400 12.996 25.643 1.00 98.06 279 ASN A N 1
ATOM 2189 C CA . ASN A 1 279 ? -4.324 12.907 24.519 1.00 98.06 279 ASN A CA 1
ATOM 2190 C C . ASN A 1 279 ? -4.966 11.517 24.371 1.00 98.06 279 ASN A C 1
ATOM 2192 O O . ASN A 1 279 ? -6.008 11.390 23.717 1.00 98.06 279 ASN A O 1
ATOM 2196 N N . ALA A 1 280 ? -4.437 10.491 25.049 1.00 98.06 280 ALA A N 1
ATOM 2197 C CA . ALA A 1 280 ? -4.909 9.112 24.928 1.00 98.06 280 ALA A CA 1
ATOM 2198 C C . ALA A 1 280 ? -6.425 8.939 25.162 1.00 98.06 280 ALA A C 1
ATOM 2200 O O . ALA A 1 280 ? -7.090 8.311 24.329 1.00 98.06 280 ALA A O 1
ATOM 2201 N N . PRO A 1 281 ? -7.045 9.517 26.217 1.00 98.25 281 PRO A N 1
ATOM 2202 C CA . PRO A 1 281 ? -8.482 9.361 26.429 1.00 98.25 281 PRO A CA 1
ATOM 2203 C C . PRO A 1 281 ? -9.335 9.958 25.306 1.00 98.25 281 PRO A C 1
ATOM 2205 O O . PRO A 1 281 ? -10.395 9.418 24.986 1.00 98.25 281 PRO A O 1
ATOM 2208 N N . LYS A 1 282 ? -8.894 11.067 24.704 1.00 97.81 282 LYS A N 1
ATOM 2209 C CA . LYS A 1 282 ? -9.626 11.735 23.619 1.00 97.81 282 LYS A CA 1
ATOM 2210 C C . LYS A 1 282 ? -9.603 10.875 22.358 1.00 97.81 282 LYS A C 1
ATOM 2212 O O . LYS A 1 282 ? -10.650 10.643 21.761 1.00 97.81 282 LYS A O 1
ATOM 2217 N N . VAL A 1 283 ? -8.441 10.313 22.029 1.00 98.44 283 VAL A N 1
ATOM 2218 C CA . VAL A 1 283 ? -8.275 9.428 20.872 1.00 98.44 283 VAL A CA 1
ATOM 2219 C C . VAL A 1 283 ? -9.097 8.145 21.012 1.00 98.44 283 VAL A C 1
ATOM 2221 O O . VAL A 1 283 ? -9.804 7.772 20.077 1.00 98.44 283 VAL A O 1
ATOM 2224 N N . PHE A 1 284 ? -9.098 7.490 22.180 1.00 98.50 284 PHE A N 1
ATOM 2225 C CA . PHE A 1 284 ? -9.967 6.324 22.387 1.00 98.50 284 PHE A CA 1
ATOM 2226 C C . PHE A 1 284 ? -11.453 6.678 22.253 1.00 98.50 284 PHE A C 1
ATOM 2228 O O . PHE A 1 284 ? -12.208 5.923 21.642 1.00 98.50 284 PHE A O 1
ATOM 2235 N N . ASN A 1 285 ? -11.881 7.829 22.781 1.00 98.00 285 ASN A N 1
ATOM 2236 C CA . ASN A 1 285 ? -13.262 8.285 22.622 1.00 98.00 285 ASN A CA 1
ATOM 2237 C C . ASN A 1 285 ? -13.624 8.535 21.153 1.00 98.00 285 ASN A C 1
ATOM 2239 O O . ASN A 1 285 ? -14.715 8.136 20.739 1.00 98.00 285 ASN A O 1
ATOM 2243 N N . PHE A 1 286 ? -12.725 9.138 20.371 1.00 98.38 286 PHE A N 1
ATOM 2244 C CA . PHE A 1 286 ? -12.889 9.299 18.926 1.00 98.38 286 PHE A CA 1
ATOM 2245 C C . PHE A 1 286 ? -13.079 7.939 18.240 1.00 98.38 286 PHE A C 1
ATOM 2247 O O . PHE A 1 286 ? -14.105 7.724 17.599 1.00 98.38 286 PHE A O 1
ATOM 2254 N N . LEU A 1 287 ? -12.163 6.986 18.450 1.00 98.50 287 LEU A N 1
ATOM 2255 C CA . LEU A 1 287 ? -12.202 5.659 17.820 1.00 98.50 287 LEU A CA 1
ATOM 2256 C C . LEU A 1 287 ? -13.490 4.884 18.139 1.00 98.50 287 LEU A C 1
ATOM 2258 O O . LEU A 1 287 ? -14.117 4.309 17.247 1.00 98.50 287 LEU A O 1
ATOM 2262 N N . LEU A 1 288 ? -13.911 4.885 19.408 1.00 98.19 288 LEU A N 1
ATOM 2263 C CA . LEU A 1 288 ? -15.134 4.202 19.837 1.00 98.19 288 LEU A CA 1
ATOM 2264 C C . LEU A 1 288 ? -16.394 4.899 19.303 1.00 98.19 288 LEU A C 1
ATOM 2266 O O . LEU A 1 288 ? -17.347 4.224 18.913 1.00 98.19 288 LEU A O 1
ATOM 2270 N N . SER A 1 289 ? -16.406 6.233 19.246 1.00 97.69 289 SER A N 1
ATOM 2271 C CA . SER A 1 289 ? -17.538 6.998 18.703 1.00 97.69 289 SER A CA 1
ATOM 2272 C C . SER A 1 289 ? -17.668 6.814 17.192 1.00 97.69 289 SER A C 1
ATOM 2274 O O . SER A 1 289 ? -18.773 6.566 16.708 1.00 97.69 289 SER A O 1
ATOM 2276 N N . LEU A 1 290 ? -16.542 6.843 16.472 1.00 97.81 290 LEU A N 1
ATOM 2277 C CA . LEU A 1 290 ? -16.473 6.569 15.040 1.00 97.81 290 LEU A CA 1
ATOM 2278 C C . LEU A 1 290 ? -17.036 5.180 14.738 1.00 97.81 290 LEU A C 1
ATOM 2280 O O . LEU A 1 290 ? -17.916 5.047 13.897 1.00 97.81 290 LEU A O 1
ATOM 2284 N N . LEU A 1 291 ? -16.609 4.153 15.478 1.00 97.88 291 LEU A N 1
ATOM 2285 C CA . LEU A 1 291 ? -17.074 2.782 15.261 1.00 97.88 291 LEU A CA 1
ATOM 2286 C C . LEU A 1 291 ? -18.553 2.572 15.631 1.00 97.88 291 LEU A C 1
ATOM 2288 O O . LEU A 1 291 ? -19.231 1.718 15.053 1.00 97.88 291 LEU A O 1
ATOM 2292 N N . LYS A 1 292 ? -19.073 3.348 16.591 1.00 96.94 292 LYS A N 1
ATOM 2293 C CA . LYS A 1 292 ? -20.497 3.339 16.960 1.00 96.94 292 LYS A CA 1
ATOM 2294 C C . LYS A 1 292 ? -21.377 3.859 15.820 1.00 96.94 292 LYS A C 1
ATOM 2296 O O . LYS A 1 292 ? -22.479 3.338 15.642 1.00 96.94 292 LYS A O 1
ATOM 2301 N N . GLN A 1 293 ? -20.898 4.854 15.073 1.00 96.69 293 GLN A N 1
ATOM 2302 C CA . GLN A 1 293 ? -21.620 5.479 13.959 1.00 96.69 293 GLN A CA 1
ATOM 2303 C C . GLN A 1 293 ? -21.375 4.753 12.624 1.00 96.69 293 GLN A C 1
ATOM 2305 O O . GLN A 1 293 ? -22.333 4.428 11.926 1.00 96.69 293 GLN A O 1
ATOM 2310 N N . HIS A 1 294 ? -20.123 4.394 12.331 1.00 97.19 294 HIS A N 1
ATOM 2311 C CA . HIS A 1 294 ? -19.663 3.829 11.058 1.00 97.19 294 HIS A CA 1
ATOM 2312 C C . HIS A 1 294 ? -18.986 2.473 11.269 1.00 97.19 294 HIS A C 1
ATOM 2314 O O . HIS A 1 294 ? -17.776 2.353 11.484 1.00 97.19 294 HIS A O 1
ATOM 2320 N N . LYS A 1 295 ? -19.785 1.408 11.214 1.00 97.25 295 LYS A N 1
ATOM 2321 C CA . LYS A 1 295 ? -19.327 0.036 11.496 1.00 97.25 295 LYS A CA 1
ATOM 2322 C C . LYS A 1 295 ? -18.366 -0.487 10.429 1.00 97.25 295 LYS A C 1
ATOM 2324 O O . LYS A 1 295 ? -17.556 -1.367 10.706 1.00 97.25 295 LYS A O 1
ATOM 2329 N N . GLU A 1 296 ? -18.453 0.049 9.219 1.00 97.31 296 GLU A N 1
ATOM 2330 C CA . GLU A 1 296 ? -17.583 -0.242 8.083 1.00 97.31 296 GLU A CA 1
ATOM 2331 C C . GLU A 1 296 ? -16.109 0.094 8.353 1.00 97.31 296 GLU A C 1
ATOM 2333 O O . GLU A 1 296 ? -15.225 -0.515 7.753 1.00 97.31 296 GLU A O 1
ATOM 2338 N N . PHE A 1 297 ? -15.820 0.989 9.306 1.00 97.62 297 PHE A N 1
ATOM 2339 C CA . PHE A 1 297 ? -14.452 1.358 9.680 1.00 97.62 297 PHE A CA 1
ATOM 2340 C C . PHE A 1 297 ? -13.821 0.432 10.727 1.00 97.62 297 PHE A C 1
ATOM 2342 O O . PHE A 1 297 ? -12.706 0.696 11.181 1.00 97.62 297 PHE A O 1
ATOM 2349 N N . LEU A 1 298 ? -14.482 -0.680 11.078 1.00 97.88 298 LEU A N 1
ATOM 2350 C CA . LEU A 1 298 ? -14.006 -1.652 12.067 1.00 97.88 298 LEU A CA 1
ATOM 2351 C C . LEU A 1 298 ? -12.549 -2.062 11.857 1.00 97.88 298 LEU A C 1
ATOM 2353 O O . LEU A 1 298 ? -11.788 -2.039 12.815 1.00 97.88 298 LEU A O 1
ATOM 2357 N N . ASN A 1 299 ? -12.146 -2.398 10.631 1.00 97.31 299 ASN A N 1
ATOM 2358 C CA . ASN A 1 299 ? -10.785 -2.876 10.368 1.00 97.31 299 ASN A CA 1
ATOM 2359 C C . ASN A 1 299 ? -9.726 -1.800 10.659 1.00 97.31 299 ASN A C 1
ATOM 2361 O O . ASN A 1 299 ? -8.712 -2.096 11.284 1.00 97.31 299 ASN A O 1
ATOM 2365 N N . GLY A 1 300 ? -9.977 -0.550 10.255 1.00 97.56 300 GLY A N 1
ATOM 2366 C CA . GLY A 1 300 ? -9.052 0.557 10.510 1.00 97.56 300 GLY A CA 1
ATOM 2367 C C . GLY A 1 300 ? -8.978 0.914 11.995 1.00 97.56 300 GLY A C 1
ATOM 2368 O O . GLY A 1 300 ? -7.891 1.097 12.533 1.00 97.56 300 GLY A O 1
ATOM 2369 N N . VAL A 1 301 ? -10.123 0.937 12.684 1.00 98.31 301 VAL A N 1
ATOM 2370 C CA . VAL A 1 301 ? -10.178 1.176 14.136 1.00 98.31 301 VAL A CA 1
ATOM 2371 C C . VAL A 1 301 ? -9.489 0.049 14.913 1.00 98.31 301 VAL A C 1
ATOM 2373 O O . VAL A 1 301 ? -8.741 0.321 15.848 1.00 98.31 301 VAL A O 1
ATOM 2376 N N . ALA A 1 302 ? -9.706 -1.206 14.517 1.00 98.06 302 ALA A N 1
ATOM 2377 C CA . ALA A 1 302 ? -9.093 -2.389 15.116 1.00 98.06 302 ALA A CA 1
ATOM 2378 C C . ALA A 1 302 ? -7.559 -2.348 15.036 1.00 98.06 302 ALA A C 1
ATOM 2380 O O . ALA A 1 302 ? -6.886 -2.616 16.030 1.00 98.06 302 ALA A O 1
ATOM 2381 N N . GLU A 1 303 ? -7.014 -1.960 13.883 1.00 97.69 303 GLU A N 1
ATOM 2382 C CA . GLU A 1 303 ? -5.572 -1.818 13.675 1.00 97.69 303 GLU A CA 1
ATOM 2383 C C . GLU A 1 303 ? -4.966 -0.736 14.575 1.00 97.69 303 GLU A C 1
ATOM 2385 O O . GLU A 1 303 ? -3.975 -0.994 15.261 1.00 97.69 303 GLU A O 1
ATOM 2390 N N . VAL A 1 304 ? -5.597 0.442 14.644 1.00 98.38 304 VAL A N 1
ATOM 2391 C CA . VAL A 1 304 ? -5.144 1.527 15.528 1.00 98.38 304 VAL A CA 1
ATOM 2392 C C . VAL A 1 304 ? -5.223 1.099 16.992 1.00 98.38 304 VAL A C 1
ATOM 2394 O O . VAL A 1 304 ? -4.242 1.234 17.716 1.00 98.38 304 VAL A O 1
ATOM 2397 N N . ILE A 1 305 ? -6.345 0.520 17.437 1.00 98.12 305 ILE A N 1
ATOM 2398 C CA . ILE A 1 305 ? -6.488 0.037 18.818 1.00 98.12 305 ILE A CA 1
ATOM 2399 C C . ILE A 1 305 ? -5.411 -1.000 19.148 1.00 98.12 305 ILE A C 1
ATOM 2401 O O . ILE A 1 305 ? -4.838 -0.932 20.232 1.00 98.12 305 ILE A O 1
ATOM 2405 N N . ASN A 1 306 ? -5.096 -1.924 18.239 1.00 97.75 306 ASN A N 1
ATOM 2406 C CA . ASN A 1 306 ? -4.042 -2.909 18.468 1.00 97.75 306 ASN A CA 1
ATOM 2407 C C . ASN A 1 306 ? -2.679 -2.243 18.730 1.00 97.75 306 ASN A C 1
ATOM 2409 O O . ASN A 1 306 ? -2.007 -2.585 19.704 1.00 97.75 306 ASN A O 1
ATOM 2413 N N . LEU A 1 307 ? -2.309 -1.247 17.917 1.00 97.81 307 LEU A N 1
ATOM 2414 C CA . LEU A 1 307 ? -1.073 -0.476 18.098 1.00 97.81 307 LEU A CA 1
ATOM 2415 C C . LEU A 1 307 ? -1.070 0.286 19.433 1.00 97.81 307 LEU A C 1
ATOM 2417 O O . LEU A 1 307 ? -0.096 0.212 20.178 1.00 97.81 307 LEU A O 1
ATOM 2421 N N . LEU A 1 308 ? -2.181 0.939 19.790 1.00 98.12 308 LEU A N 1
ATOM 2422 C CA . LEU A 1 308 ? -2.308 1.662 21.062 1.00 98.12 308 LEU A CA 1
ATOM 2423 C C . LEU A 1 308 ? -2.277 0.729 22.289 1.00 98.12 308 LEU A C 1
ATOM 2425 O O . LEU A 1 308 ? -1.814 1.115 23.359 1.00 98.12 308 LEU A O 1
ATOM 2429 N N . MET A 1 309 ? -2.767 -0.508 22.164 1.00 98.00 309 MET A N 1
ATOM 2430 C CA . MET A 1 309 ? -2.710 -1.513 23.237 1.00 98.00 309 MET A CA 1
ATOM 2431 C C . MET A 1 309 ? -1.317 -2.125 23.418 1.00 98.00 309 MET A C 1
ATOM 2433 O O . MET A 1 309 ? -1.012 -2.660 24.495 1.00 98.00 309 MET A O 1
ATOM 2437 N N . ALA A 1 310 ? -0.490 -2.063 22.374 1.00 97.06 310 ALA A N 1
ATOM 2438 C CA . ALA A 1 310 ? 0.908 -2.460 22.415 1.00 97.06 310 ALA A CA 1
ATOM 2439 C C . ALA A 1 310 ? 1.819 -1.377 23.023 1.00 97.06 310 ALA A C 1
ATOM 2441 O O . ALA A 1 310 ? 2.948 -1.713 23.364 1.00 97.06 310 ALA A O 1
ATOM 2442 N N . SER A 1 311 ? 1.329 -0.141 23.203 1.00 97.31 311 SER A N 1
ATOM 2443 C CA . SER A 1 311 ? 2.106 0.984 23.737 1.00 97.31 311 SER A CA 1
ATOM 2444 C C . SER A 1 311 ? 1.762 1.364 25.183 1.00 97.31 311 SER A C 1
ATOM 2446 O O . SER A 1 311 ? 0.897 0.760 25.836 1.00 97.31 311 SER A O 1
ATOM 2448 N N . THR A 1 312 ? 2.410 2.416 25.697 1.00 97.56 312 THR A N 1
ATOM 2449 C CA . THR A 1 312 ? 2.159 2.978 27.039 1.00 97.56 312 THR A CA 1
ATOM 2450 C C . THR A 1 312 ? 0.719 3.464 27.253 1.00 97.56 312 THR A C 1
ATOM 2452 O O . THR A 1 312 ? 0.227 3.458 28.392 1.00 97.56 312 THR A O 1
ATOM 2455 N N . TRP A 1 313 ? -0.005 3.791 26.176 1.00 98.25 313 TRP A N 1
ATOM 2456 C CA . TRP A 1 313 ? -1.411 4.217 26.205 1.00 98.25 313 TRP A CA 1
ATOM 2457 C C . TRP A 1 313 ? -2.366 3.128 26.684 1.00 98.25 313 TRP A C 1
ATOM 2459 O O . TRP A 1 313 ? -3.444 3.424 27.205 1.00 98.25 313 TRP A O 1
ATOM 2469 N N . CYS A 1 314 ? -1.955 1.866 26.591 1.00 98.06 314 CYS A N 1
ATOM 2470 C CA . CYS A 1 314 ? -2.694 0.757 27.164 1.00 98.06 314 CYS A CA 1
ATOM 2471 C C . CYS A 1 314 ? -3.044 0.982 28.643 1.00 98.06 314 CYS A C 1
ATOM 2473 O O . CYS A 1 314 ? -4.168 0.721 29.071 1.00 98.06 314 CYS A O 1
ATOM 2475 N N . SER A 1 315 ? -2.092 1.489 29.429 1.00 97.19 315 SER A N 1
ATOM 2476 C CA . SER A 1 315 ? -2.298 1.698 30.864 1.00 97.19 315 SER A CA 1
ATOM 2477 C C . SER A 1 315 ? -3.376 2.751 31.154 1.00 97.19 315 SER A C 1
ATOM 2479 O O . SER A 1 315 ? -4.068 2.664 32.169 1.00 97.19 315 SER A O 1
ATOM 2481 N N . VAL A 1 316 ? -3.557 3.720 30.250 1.00 97.75 316 VAL A N 1
ATOM 2482 C CA . VAL A 1 316 ? -4.619 4.732 30.324 1.00 97.75 316 VAL A CA 1
ATOM 2483 C C . VAL A 1 316 ? -5.980 4.086 30.072 1.00 97.75 316 VAL A C 1
ATOM 2485 O O . VAL A 1 316 ? -6.930 4.338 30.813 1.00 97.75 316 VAL A O 1
ATOM 2488 N N . PHE A 1 317 ? -6.069 3.203 29.075 1.00 98.12 317 PHE A N 1
ATOM 2489 C CA . PHE A 1 317 ? -7.293 2.462 28.773 1.00 98.12 317 PHE A CA 1
ATOM 2490 C C . PHE A 1 317 ? -7.711 1.528 29.924 1.00 98.12 317 PHE A C 1
ATOM 2492 O O . PHE A 1 317 ? -8.859 1.563 30.373 1.00 98.12 317 PHE A O 1
ATOM 2499 N N . GLU A 1 318 ? -6.777 0.740 30.462 1.00 97.81 318 GLU A N 1
ATOM 2500 C CA . GLU A 1 318 ? -7.036 -0.204 31.563 1.00 97.81 318 GLU A CA 1
ATOM 2501 C C . GLU A 1 318 ? -7.478 0.495 32.860 1.00 97.81 318 GLU A C 1
ATOM 2503 O O . GLU A 1 318 ? -8.260 -0.059 33.635 1.00 97.81 318 GLU A O 1
ATOM 2508 N N . LYS A 1 319 ? -7.014 1.727 33.097 1.00 97.25 319 LYS A N 1
ATOM 2509 C CA . LYS A 1 319 ? -7.386 2.522 34.280 1.00 97.25 319 LYS A CA 1
ATOM 2510 C C . LYS A 1 319 ? -8.666 3.339 34.089 1.00 97.25 319 LYS A C 1
ATOM 2512 O O . LYS A 1 319 ? -9.255 3.775 35.076 1.00 97.25 319 LYS A O 1
ATOM 2517 N N . SER A 1 320 ? -9.107 3.563 32.852 1.00 97.12 320 SER A N 1
ATOM 2518 C CA . SER A 1 320 ? -10.263 4.411 32.559 1.00 97.12 320 SER A CA 1
ATOM 2519 C C . SER A 1 320 ? -11.558 3.606 32.470 1.00 97.12 320 SER A C 1
ATOM 2521 O O . SER A 1 320 ? -11.905 3.053 31.424 1.00 97.12 320 SER A O 1
ATOM 2523 N N . GLN A 1 321 ? -12.328 3.593 33.562 1.00 97.12 321 GLN A N 1
ATOM 2524 C CA . GLN A 1 321 ? -13.647 2.952 33.591 1.00 97.12 321 GLN A CA 1
ATOM 2525 C C . GLN A 1 321 ? -14.593 3.523 32.520 1.00 97.12 321 GLN A C 1
ATOM 2527 O O . GLN A 1 321 ? -15.340 2.773 31.898 1.00 97.12 321 GLN A O 1
ATOM 2532 N N . LEU A 1 322 ? -14.502 4.826 32.244 1.00 96.81 322 LEU A N 1
ATOM 2533 C CA . LEU A 1 322 ? -15.340 5.514 31.260 1.00 96.81 322 LEU A CA 1
ATOM 2534 C C . LEU A 1 322 ? -15.088 4.992 29.832 1.00 96.81 322 LEU A C 1
ATOM 2536 O O . LEU A 1 322 ? -16.032 4.738 29.085 1.00 96.81 322 LEU A O 1
ATOM 2540 N N . LEU A 1 323 ? -13.822 4.759 29.460 1.00 97.88 323 LEU A N 1
ATOM 2541 C CA . LEU A 1 323 ? -13.479 4.169 28.159 1.00 97.88 323 LEU A CA 1
ATOM 2542 C C . LEU A 1 323 ? -13.946 2.712 28.053 1.00 97.88 323 LEU A C 1
ATOM 2544 O O . LEU A 1 323 ? -14.424 2.289 27.002 1.00 97.88 323 LEU A O 1
ATOM 2548 N N . GLN A 1 324 ? -13.853 1.952 29.144 1.00 98.25 324 GLN A N 1
ATOM 2549 C CA . GLN A 1 324 ? -14.331 0.568 29.184 1.00 98.25 324 GLN A CA 1
ATOM 2550 C C . GLN A 1 324 ? -15.856 0.485 29.069 1.00 98.25 324 GLN A C 1
ATOM 2552 O O . GLN A 1 324 ? -16.373 -0.388 28.376 1.00 98.25 324 GLN A O 1
ATOM 2557 N N . GLU A 1 325 ? -16.588 1.392 29.713 1.00 97.56 325 GLU A N 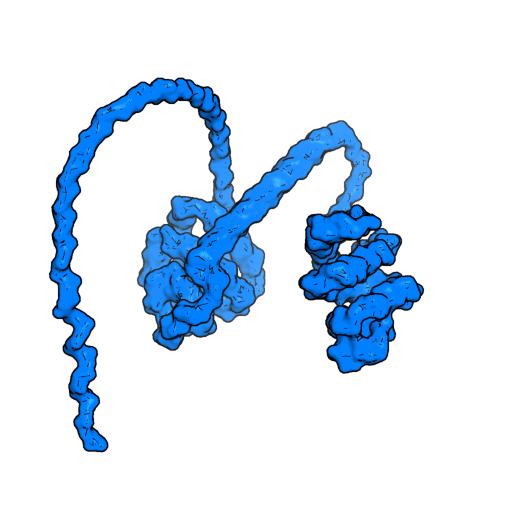1
ATOM 2558 C CA . GLU A 1 325 ? -18.042 1.503 29.566 1.00 97.56 325 GLU A CA 1
ATOM 2559 C C . GLU A 1 325 ? -18.417 1.855 28.124 1.00 97.56 325 GLU A C 1
ATOM 2561 O O . GLU A 1 325 ? -19.257 1.178 27.533 1.00 97.56 325 GLU A O 1
ATOM 2566 N N . ARG A 1 326 ? -17.713 2.810 27.504 1.00 97.88 326 ARG A N 1
ATOM 2567 C CA . ARG A 1 326 ? -17.905 3.157 26.086 1.00 97.88 326 ARG A CA 1
ATOM 2568 C C . ARG A 1 326 ? -17.625 1.994 25.141 1.00 97.88 326 ARG A C 1
ATOM 2570 O O . ARG A 1 326 ? -18.366 1.808 24.179 1.00 97.88 326 ARG A O 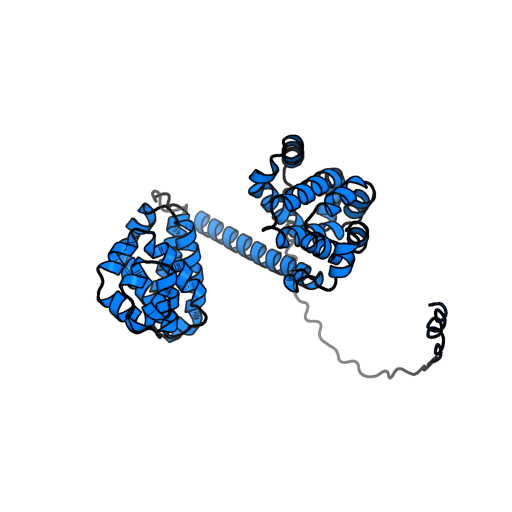1
ATOM 2577 N N . LEU A 1 327 ? -16.609 1.179 25.422 1.00 98.19 327 LEU A N 1
ATOM 2578 C CA . LEU A 1 327 ? -16.360 -0.053 24.674 1.00 98.19 327 LEU A CA 1
ATOM 2579 C C . LEU A 1 327 ? -17.547 -1.027 24.797 1.00 98.19 327 LEU A C 1
ATOM 2581 O O . LEU A 1 327 ? -17.975 -1.592 23.792 1.00 98.19 327 LEU A O 1
ATOM 2585 N N . ARG A 1 328 ? -18.123 -1.191 25.996 1.00 98.12 328 ARG A N 1
ATOM 2586 C CA . ARG A 1 328 ? -19.290 -2.069 26.236 1.00 98.12 328 ARG A CA 1
ATOM 2587 C C . ARG A 1 328 ? -20.598 -1.541 25.639 1.00 98.12 328 ARG A C 1
ATOM 2589 O O . ARG A 1 328 ? -21.514 -2.323 25.390 1.00 98.12 328 ARG A O 1
ATOM 2596 N N . GLU A 1 329 ? -20.693 -0.244 25.360 1.00 97.88 329 GLU A N 1
ATOM 2597 C CA . GLU A 1 329 ? -21.828 0.331 24.625 1.00 97.88 329 GLU A CA 1
ATOM 2598 C C . GLU A 1 329 ? -21.850 -0.064 23.140 1.00 97.88 329 GLU A C 1
ATOM 2600 O O . GLU A 1 329 ? -22.889 0.070 22.486 1.00 97.88 329 GLU A O 1
ATOM 2605 N N . LEU A 1 330 ? -20.731 -0.536 22.578 1.00 98.06 330 LEU A N 1
ATOM 2606 C CA . LEU A 1 330 ? -20.698 -0.977 21.187 1.00 98.06 330 LEU A CA 1
ATOM 2607 C C . LEU A 1 330 ? -21.550 -2.242 20.980 1.00 98.06 330 LEU A C 1
ATOM 2609 O O . LEU A 1 330 ? -21.670 -3.077 21.883 1.00 98.06 330 LEU A O 1
ATOM 2613 N N . PRO A 1 331 ? -22.103 -2.457 19.772 1.00 97.88 331 PRO A N 1
ATOM 2614 C CA . PRO A 1 331 ? -22.713 -3.732 19.409 1.00 97.88 331 PRO A CA 1
ATOM 2615 C C . PRO A 1 331 ? -21.774 -4.917 19.687 1.00 97.88 331 PRO A C 1
ATOM 2617 O O . PRO A 1 331 ? -20.587 -4.852 19.367 1.00 97.88 331 PRO A O 1
ATOM 2620 N N . LYS A 1 332 ? -22.310 -6.024 20.227 1.00 98.00 332 LYS A N 1
ATOM 2621 C CA . LYS A 1 332 ? -21.513 -7.207 20.620 1.00 98.00 332 LYS A CA 1
ATOM 2622 C C . LYS A 1 332 ? -20.564 -7.729 19.523 1.00 98.00 332 LYS A C 1
ATOM 2624 O O . LYS A 1 332 ? -19.423 -8.017 19.869 1.00 98.00 332 LYS A O 1
ATOM 2629 N N . PRO A 1 333 ? -20.945 -7.770 18.227 1.00 97.81 333 PRO A N 1
ATOM 2630 C CA . PRO A 1 333 ? -20.019 -8.193 17.174 1.00 97.81 333 PRO A CA 1
ATOM 2631 C C . PRO A 1 333 ? -18.799 -7.275 17.019 1.00 97.81 333 PRO A C 1
ATOM 2633 O O . PRO A 1 333 ? -17.705 -7.752 16.736 1.00 97.81 333 PRO A O 1
ATOM 2636 N N . LEU A 1 334 ? -18.961 -5.964 17.237 1.00 98.19 334 LEU A N 1
ATOM 2637 C CA . LEU A 1 334 ? -17.849 -5.009 17.171 1.00 98.19 334 LEU A CA 1
ATOM 2638 C C . LEU A 1 334 ? -16.947 -5.145 18.400 1.00 98.19 334 LEU A C 1
ATOM 2640 O O . LEU A 1 334 ? -15.729 -5.142 18.262 1.00 98.19 334 LEU A O 1
ATOM 2644 N N . GLN A 1 335 ? -17.537 -5.333 19.587 1.00 98.38 335 GLN A N 1
ATOM 2645 C CA . GLN A 1 335 ? -16.776 -5.642 20.801 1.00 98.38 335 GLN A CA 1
ATOM 2646 C C . GLN A 1 335 ? -15.923 -6.903 20.621 1.00 98.38 335 GLN A C 1
ATOM 2648 O O . GLN A 1 335 ? -14.739 -6.886 20.941 1.00 98.38 335 GLN A O 1
ATOM 2653 N N . ALA A 1 336 ? -16.513 -7.980 20.093 1.00 97.69 336 ALA A N 1
ATOM 2654 C CA . ALA A 1 336 ? -15.820 -9.238 19.839 1.00 97.69 336 ALA A CA 1
ATOM 2655 C C . ALA A 1 336 ? -14.643 -9.046 18.871 1.00 97.69 336 ALA A C 1
ATOM 2657 O O . ALA A 1 336 ? -13.519 -9.439 19.173 1.00 97.69 336 ALA A O 1
ATOM 2658 N N . ALA A 1 337 ? -14.880 -8.359 17.750 1.00 97.12 337 ALA A N 1
ATOM 2659 C CA . ALA A 1 337 ? -13.850 -8.088 16.753 1.00 97.12 337 ALA A CA 1
ATOM 2660 C C . ALA A 1 337 ? -12.685 -7.243 17.296 1.00 97.12 337 ALA A C 1
ATOM 2662 O O . ALA A 1 337 ? -11.530 -7.536 16.983 1.00 97.12 337 ALA A O 1
ATOM 2663 N N . LEU A 1 338 ? -12.966 -6.235 18.132 1.00 97.56 338 LEU A N 1
ATOM 2664 C CA . LEU A 1 338 ? -11.925 -5.462 18.819 1.00 97.56 338 LEU A CA 1
ATOM 2665 C C . LEU A 1 338 ? -11.197 -6.294 19.883 1.00 97.56 338 LEU A C 1
ATOM 2667 O O . LEU A 1 338 ? -9.975 -6.222 19.989 1.00 97.56 338 LEU A O 1
ATOM 2671 N N . GLY A 1 339 ? -11.927 -7.109 20.649 1.00 97.38 339 GLY A N 1
ATOM 2672 C CA . GLY A 1 339 ? -11.356 -8.006 21.653 1.00 97.38 339 GLY A CA 1
ATOM 2673 C C . GLY A 1 339 ? -10.391 -9.030 21.055 1.00 97.38 339 GLY A C 1
ATOM 2674 O O . GLY A 1 339 ? -9.364 -9.321 21.657 1.00 97.38 339 GLY A O 1
ATOM 2675 N N . LEU A 1 340 ? -10.665 -9.519 19.843 1.00 96.69 340 LEU A N 1
ATOM 2676 C CA . LEU A 1 340 ? -9.770 -10.425 19.118 1.00 96.69 340 LEU A CA 1
ATOM 2677 C C . LEU A 1 340 ? -8.412 -9.808 18.767 1.00 96.69 340 LEU A C 1
ATOM 2679 O O . LEU A 1 340 ? -7.448 -10.547 18.586 1.00 96.69 340 LEU A O 1
ATOM 2683 N N . GLN A 1 341 ? -8.317 -8.479 18.686 1.00 94.69 341 GLN A N 1
ATOM 2684 C CA . GLN A 1 341 ? -7.047 -7.820 18.378 1.00 94.69 341 GLN A CA 1
ATOM 2685 C C . GLN A 1 341 ? -6.101 -7.786 19.577 1.00 94.69 341 GLN A C 1
ATOM 2687 O O . GLN A 1 341 ? -4.889 -7.811 19.405 1.00 94.69 341 GLN A O 1
ATOM 2692 N N . SER A 1 342 ? -6.635 -7.717 20.800 1.00 96.06 342 SER A N 1
ATOM 2693 C CA . SER A 1 342 ? -5.822 -7.559 22.002 1.00 96.06 342 SER A CA 1
ATOM 2694 C C . SER A 1 342 ? -6.470 -8.228 23.205 1.00 96.06 342 SER A C 1
ATOM 2696 O O . SER A 1 342 ? -7.594 -7.906 23.592 1.00 96.06 342 SER A O 1
ATOM 2698 N N . SER A 1 343 ? -5.708 -9.098 23.875 1.00 96.88 343 SER A N 1
ATOM 2699 C CA . SER A 1 343 ? -6.129 -9.759 25.117 1.00 96.88 343 SER A CA 1
ATOM 2700 C C . SER A 1 343 ? -6.534 -8.767 26.211 1.00 96.88 343 SER A C 1
ATOM 2702 O O . SER A 1 343 ? -7.404 -9.070 27.028 1.00 96.88 343 SER A O 1
ATOM 2704 N N . LYS A 1 344 ? -5.952 -7.564 26.194 1.00 96.94 344 LYS A N 1
ATOM 2705 C CA . LYS A 1 344 ? -6.270 -6.487 27.130 1.00 96.94 344 LYS A CA 1
ATOM 2706 C C . LYS A 1 344 ? -7.664 -5.922 26.860 1.00 96.94 344 LYS A C 1
ATOM 2708 O O . LYS A 1 344 ? -8.472 -5.827 27.774 1.00 96.94 344 LYS A O 1
ATOM 2713 N N . VAL A 1 345 ? -8.015 -5.673 25.596 1.00 97.25 345 VAL A N 1
ATOM 2714 C CA . VAL A 1 345 ? -9.382 -5.275 25.201 1.00 97.25 345 VAL A CA 1
ATOM 2715 C C . VAL A 1 345 ? -10.381 -6.389 25.524 1.00 97.25 345 VAL A C 1
ATOM 2717 O O . VAL A 1 345 ? -11.434 -6.128 26.108 1.00 97.25 345 VAL A O 1
ATOM 2720 N N . LEU A 1 346 ? -10.029 -7.646 25.229 1.00 97.50 346 LEU A N 1
ATOM 2721 C CA . LEU A 1 346 ? -10.859 -8.826 25.501 1.00 97.50 346 LEU A CA 1
ATOM 2722 C C 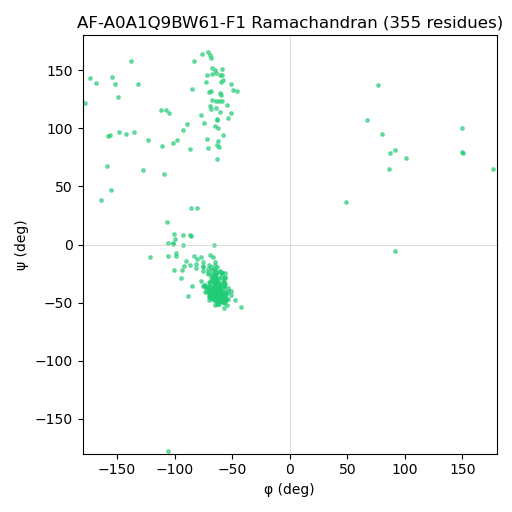. LEU A 1 346 ? -11.239 -8.971 26.989 1.00 97.50 346 LEU A C 1
ATOM 2724 O O . LEU A 1 346 ? -12.334 -9.445 27.323 1.00 97.50 346 LEU A O 1
ATOM 2728 N N . ALA A 1 347 ? -10.356 -8.543 27.895 1.00 97.38 347 ALA A N 1
ATOM 2729 C CA . ALA A 1 347 ? -10.608 -8.554 29.333 1.00 97.38 347 ALA A CA 1
ATOM 2730 C C . ALA A 1 347 ? -11.731 -7.585 29.752 1.00 97.38 347 ALA A C 1
ATOM 2732 O O . ALA A 1 347 ? -12.411 -7.843 30.748 1.00 97.38 347 ALA A O 1
ATOM 2733 N N . HIS A 1 348 ? -11.984 -6.529 28.970 1.00 97.25 348 HIS A N 1
ATOM 2734 C CA . HIS A 1 348 ? -12.923 -5.458 29.317 1.00 97.25 348 HIS A CA 1
ATOM 2735 C C . HIS A 1 348 ? -14.255 -5.477 28.547 1.00 97.25 348 HIS A C 1
ATOM 2737 O O . HIS A 1 348 ? -15.171 -4.758 28.958 1.00 97.25 348 HIS A O 1
ATOM 2743 N N . ILE A 1 349 ? -14.405 -6.299 27.498 1.00 97.44 349 ILE A N 1
ATOM 2744 C CA . ILE A 1 349 ? -15.687 -6.477 26.788 1.00 97.44 349 ILE A CA 1
ATOM 2745 C C . ILE A 1 349 ? -16.679 -7.351 27.565 1.00 97.44 349 ILE A C 1
ATOM 2747 O O . ILE A 1 349 ? -16.310 -8.093 28.480 1.00 97.44 349 ILE A O 1
ATOM 2751 N N . ASP A 1 350 ? -17.950 -7.291 27.169 1.00 96.81 350 ASP A N 1
ATOM 2752 C CA . ASP A 1 350 ? -19.010 -8.077 27.796 1.00 96.81 350 ASP A CA 1
ATOM 2753 C C . ASP A 1 350 ? -18.835 -9.586 27.594 1.00 96.81 350 ASP A C 1
ATOM 2755 O O . ASP A 1 350 ? -18.349 -10.044 26.559 1.00 96.81 350 ASP A O 1
ATOM 2759 N N . ALA A 1 351 ? -19.316 -10.381 28.555 1.00 96.38 351 ALA A N 1
ATOM 2760 C CA . ALA A 1 351 ? -19.205 -11.841 28.518 1.00 96.38 351 ALA A CA 1
ATOM 2761 C C . ALA A 1 351 ? -19.824 -12.461 27.252 1.00 96.38 351 ALA A C 1
ATOM 2763 O O . ALA A 1 351 ? -19.266 -13.406 26.698 1.00 96.38 351 ALA A O 1
ATOM 2764 N N . ASP A 1 352 ? -20.940 -11.911 26.766 1.00 96.44 352 ASP A N 1
ATOM 2765 C CA . ASP A 1 352 ? -21.583 -12.385 25.536 1.00 96.44 352 ASP A CA 1
ATOM 2766 C C . ASP A 1 352 ? -20.770 -12.048 24.284 1.00 96.44 352 ASP A C 1
ATOM 2768 O O . ASP A 1 352 ? -20.680 -12.876 23.382 1.00 96.44 352 ASP A O 1
ATOM 2772 N N . ALA A 1 353 ? -20.138 -10.870 24.237 1.00 95.19 353 ALA A N 1
ATOM 2773 C CA . ALA A 1 353 ? -19.224 -10.521 23.152 1.00 95.19 353 ALA A CA 1
ATOM 2774 C C . ALA A 1 353 ? -17.963 -11.394 23.198 1.00 95.19 353 ALA A C 1
ATOM 2776 O O . ALA A 1 353 ? -17.523 -11.890 22.170 1.00 95.19 353 ALA A O 1
ATOM 2777 N N . ARG A 1 354 ? -17.430 -11.670 24.395 1.00 95.44 354 ARG A N 1
ATOM 2778 C CA . ARG A 1 354 ? -16.277 -12.559 24.590 1.00 95.44 354 ARG A CA 1
ATOM 2779 C C . ARG A 1 354 ? -16.532 -13.992 24.126 1.00 95.44 354 ARG A C 1
ATOM 2781 O O . ARG A 1 354 ? -15.589 -14.664 23.754 1.00 95.44 354 ARG A O 1
ATOM 2788 N N . ARG A 1 355 ? -17.778 -14.474 24.153 1.00 95.56 355 ARG A N 1
ATOM 2789 C CA . ARG A 1 355 ? -18.141 -15.790 23.591 1.00 95.56 355 ARG A CA 1
ATOM 2790 C C . ARG A 1 355 ? -18.201 -15.797 22.059 1.00 95.56 355 ARG A C 1
ATOM 2792 O O . ARG A 1 355 ? -18.228 -16.876 21.479 1.00 95.56 355 ARG A O 1
ATOM 2799 N N . GLN A 1 356 ? -18.325 -14.625 21.433 1.00 93.00 356 GLN A N 1
ATOM 2800 C CA . GLN A 1 356 ? -18.359 -14.453 19.975 1.00 93.00 356 GLN A CA 1
ATOM 2801 C C . GLN A 1 356 ? -16.976 -14.156 19.384 1.00 93.00 356 GLN A C 1
ATOM 2803 O O . GLN A 1 356 ? -16.793 -14.347 18.183 1.00 93.00 356 GLN A O 1
ATOM 2808 N N . ALA A 1 357 ? -16.059 -13.650 20.212 1.00 82.62 357 ALA A N 1
ATOM 2809 C CA . ALA A 1 357 ? -14.631 -13.557 19.931 1.00 82.62 357 ALA A CA 1
ATOM 2810 C C . ALA A 1 357 ? -14.022 -14.959 20.013 1.00 82.62 357 ALA A C 1
ATOM 2812 O O . ALA A 1 357 ? -13.324 -15.343 19.053 1.00 82.62 357 ALA A O 1
#

Radius of gyration: 29.34 Å; Cα contacts (8 Å, |Δi|>4): 335; chains: 1; bounding box: 53×86×86 Å

pLDDT: mean 86.43, std 19.47, range [31.83, 98.5]

Nearest PDB structures (foldseek):
  6hom-assembly1_A  TM=2.135E-01  e=1.589E+00  Homo sapiens
  5cwb-assembly1_A  TM=2.443E-01  e=9.361E+00  synthetic construct
  5g05-assembly1_H  TM=1.454E-01  e=3.856E+00  Homo sapiens

Mean predicted aligned error: 15.56 Å

Secondary structure (DSSP, 8-state):
-----------S----------------------------------------PPPHHHHHHHHHTT-GGGTHHHHHHHHHHHHHS-HHHHHTTGGGHHHHHHHHHHHHHH-GGGHHHHHHHHHHHTTSHHHHHHHHH-HHHHHHHHTS-HHHHHHHHHH-HHHHTTS-HHHHHHGGG--GGGSHHHHHHHHHHHHHHHHHHHHHHHHHHHHHHHHTTS--------HHHHHHHHHHHHHHT--SHHHHHHHHHHHHHHHHHHHHHTTT-HHHHHHTGGGHHHHHHHHHHHHHH-GGGHHHHHHHHHHHHHSTTHHHHHH-HHHHHHHHTS-HHHHHHHHTT-HHHHHHS-HHHHTT-

Organism: Symbiodinium microadriaticum (NCBI:txid2951)

Sequence (357 aa):
MIELISLRATLLRVQLGRQVDSTNICPVHSARSCQCVSFPDAKHSKQAHMVVWPKWEVYEECLAKDRIMSANGDFQDFKKQVLKASVQEIDEQAAHATVMWNFLIAFAAKKHFYRNLIIQVFNKLMQVPSWVAAWEVDVKLHEKVQTLHEDLQSAIGAQHEVLRKSIAPAASKSVTLVRMDERPEEVRLAIEREKIIDAIKEEVESEEWAAEEEIEAEVSAETSTHPSLSALQDGIDAAIAIDDPSKMDSCGLSALNKLRIGCISCAGDDHLFSQELDNAPKVFNFLLSLLKQHKEFLNGVAEVINLLMASTWCSVFEKSQLLQERLRELPKPLQAALGLQSSKVLAHIDADARRQA